Protein AF-A0A6J4T8Q7-F1 (afdb_monomer_lite)

pLDDT: mean 83.33, std 18.65, range [30.06, 98.56]

Secondary structure (DSSP, 8-state):
--PPPP--------------PPP-------SEEEEES-SSPBTT-EEEEEEEESSSS--EEEEEEEETTEEEEEEEEE--TTSEEEEEEE--SSEEEEEEEEE--BTTBPPEEPPPEEEEEBPPP-----PPPPPPPPPPP-PPPPPPPPPPPPPPPPP-S-S-EEEEEEE-TTPPPPTTHHHHHHHHHHHHHHHHHHHSTTSEEE-B-EETTEEPEEEEE-SS-HHHHHHS-HHHHHHHHHHHSPPPPTT-EEEEEE----SSS-S-EEEETTEEEEEEHHHHT----SS--TTSTTHHHHHHHHHHHTTTTSSTTS-TTSSB-S-TTBTTB-SSS---TTS-B--TTTSSSSS--STT-GGG-TTEEETTS---

Sequence (376 aa):
MRFPRPCVVLLSCLLVLGAAAPASAAGAKRACSSSASNRVPVAGSAVAITGTLSSSVRRKVRLERRVGRRWVAVKTVTSSRRGAFRFAAPTAKPGSVVLRVVAPARGRRRKLTCASVNLTIRPAGPETAPGASAPAPAPPGPSAPPAPADPAPPAPPKPGPGDSFRAIYGVAADQAVDPNHVAAIRHEIGQVNGWYAKQTVGSVQPRWMRTNGVVDVEIVRLGKTAAIYGAGDFATARADLIAASPPAAPTQGTVLYMDVMIAQQACGIASADPPFVYIPEARCNNHPTTTSTFPSGGSYLLAHEMTHAFGALNSCSGRGSGHVTNNDDDVIWSGPGFLDFSNITLDPGRDDYYNSGLCGDIINSRYWTKTSDPAS

Structure (mmCIF, N/CA/C/O backbone):
data_AF-A0A6J4T8Q7-F1
#
_entry.id   AF-A0A6J4T8Q7-F1
#
loop_
_atom_site.group_PDB
_atom_site.id
_atom_site.type_symbol
_atom_site.label_atom_id
_atom_site.label_alt_id
_atom_site.label_comp_id
_atom_site.label_asym_id
_atom_site.label_entity_id
_atom_site.label_seq_id
_atom_site.pdbx_PDB_ins_code
_atom_site.Cartn_x
_atom_site.Cartn_y
_atom_site.Cartn_z
_atom_site.occupancy
_atom_site.B_iso_or_equiv
_atom_site.auth_seq_id
_atom_site.auth_comp_id
_atom_site.auth_asym_id
_atom_site.auth_atom_id
_atom_site.pdbx_PDB_model_num
ATOM 1 N N . MET A 1 1 ? 94.330 36.062 24.014 1.00 48.91 1 MET A N 1
ATOM 2 C CA . MET A 1 1 ? 93.689 36.418 22.727 1.00 48.91 1 MET A CA 1
ATOM 3 C C . MET A 1 1 ? 93.286 35.150 21.993 1.00 48.91 1 MET A C 1
ATOM 5 O O . MET A 1 1 ? 94.170 34.418 21.574 1.00 48.91 1 MET A O 1
ATOM 9 N N . ARG A 1 2 ? 91.978 34.888 21.893 1.00 43.75 2 ARG A N 1
ATOM 10 C CA . ARG A 1 2 ? 91.272 34.120 20.846 1.00 43.75 2 ARG A CA 1
ATOM 11 C C . ARG A 1 2 ? 89.820 33.997 21.316 1.00 43.75 2 ARG A C 1
ATOM 13 O O . ARG A 1 2 ? 89.530 33.272 22.258 1.00 43.75 2 ARG A O 1
ATOM 20 N N . PHE A 1 3 ? 88.957 34.810 20.715 1.00 38.28 3 PHE A N 1
ATOM 21 C CA . PHE A 1 3 ? 87.518 34.841 20.970 1.00 38.28 3 PHE A CA 1
ATOM 22 C C . PHE A 1 3 ? 86.847 33.567 20.422 1.00 38.28 3 PHE A C 1
ATOM 24 O O . PHE A 1 3 ? 87.243 33.102 19.348 1.00 38.28 3 PHE A O 1
ATOM 31 N N . PRO A 1 4 ? 85.844 32.999 21.116 1.00 57.34 4 PRO A N 1
ATOM 32 C CA . PRO A 1 4 ? 85.060 31.890 20.591 1.00 57.34 4 PRO A CA 1
ATOM 33 C C . PRO A 1 4 ? 84.108 32.372 19.486 1.00 57.34 4 PRO A C 1
ATOM 35 O O . PRO A 1 4 ? 83.574 33.480 19.522 1.00 57.34 4 PRO A O 1
ATOM 38 N N . ARG A 1 5 ? 83.944 31.520 18.472 1.00 53.91 5 ARG A N 1
ATOM 39 C CA . ARG A 1 5 ? 83.125 31.743 17.274 1.00 53.91 5 ARG A CA 1
ATOM 40 C C . ARG A 1 5 ? 81.621 31.706 17.600 1.00 53.91 5 ARG A C 1
ATOM 42 O O . ARG A 1 5 ? 81.224 30.921 18.459 1.00 53.91 5 ARG A O 1
ATOM 49 N N . PRO A 1 6 ? 80.783 32.485 16.893 1.00 51.56 6 PRO A N 1
ATOM 50 C CA . PRO A 1 6 ? 79.339 32.476 17.084 1.00 51.56 6 PRO A CA 1
ATOM 51 C C . PRO A 1 6 ? 78.714 31.191 16.527 1.00 51.56 6 PRO A C 1
ATOM 53 O O . PRO A 1 6 ? 79.005 30.763 15.409 1.00 51.56 6 PRO A O 1
ATOM 56 N N . CYS A 1 7 ? 77.840 30.591 17.331 1.00 50.72 7 CYS A N 1
ATOM 57 C CA . CYS A 1 7 ? 77.004 29.456 16.967 1.00 50.72 7 CYS A CA 1
ATOM 58 C C . CYS A 1 7 ? 75.828 29.979 16.127 1.00 50.72 7 CYS A C 1
ATOM 60 O O . CYS A 1 7 ? 74.931 30.643 16.645 1.00 50.72 7 CYS A O 1
ATOM 62 N N . VAL A 1 8 ? 75.860 29.734 14.817 1.00 49.06 8 VAL A N 1
ATOM 63 C CA . VAL A 1 8 ? 74.749 30.036 13.907 1.00 49.06 8 VAL A CA 1
ATOM 64 C C . VAL A 1 8 ? 73.673 28.970 14.116 1.00 49.06 8 VAL A C 1
ATOM 66 O O . VAL A 1 8 ? 73.826 27.831 13.682 1.00 49.06 8 VAL A O 1
ATOM 69 N N . VAL A 1 9 ? 72.591 29.331 14.805 1.00 52.03 9 VAL A N 1
ATOM 70 C CA . VAL A 1 9 ? 71.388 28.497 14.919 1.00 52.03 9 VAL A CA 1
ATOM 71 C C . VAL A 1 9 ? 70.587 28.648 13.626 1.00 52.03 9 VAL A C 1
ATOM 73 O O . VAL A 1 9 ? 69.923 29.656 13.395 1.00 52.03 9 VAL A O 1
ATOM 76 N N . LEU A 1 10 ? 70.690 27.643 12.758 1.00 45.25 10 LEU A N 1
ATOM 77 C CA . LEU A 1 10 ? 69.900 27.500 11.536 1.00 45.25 10 LEU A CA 1
ATOM 78 C C . LEU A 1 10 ? 68.474 27.066 11.913 1.00 45.25 10 LEU A C 1
ATOM 80 O O . LEU A 1 10 ? 68.190 25.884 12.109 1.00 45.25 10 LEU A O 1
ATOM 84 N N . LEU A 1 11 ? 67.574 28.041 12.046 1.00 51.75 11 LEU A N 1
ATOM 85 C CA . LEU A 1 11 ? 66.144 27.816 12.240 1.00 51.75 11 LEU A CA 1
ATOM 86 C C . LEU A 1 11 ? 65.538 27.326 10.914 1.00 51.75 11 LEU A C 1
ATOM 88 O O . LEU A 1 11 ? 65.208 28.109 10.025 1.00 51.75 11 LEU A O 1
ATOM 92 N N . SER A 1 12 ? 65.449 26.006 10.759 1.00 48.78 12 SER A N 1
ATOM 93 C CA . SER A 1 12 ? 64.802 25.366 9.612 1.00 48.78 12 SER A CA 1
ATOM 94 C C . SER A 1 12 ? 63.281 25.476 9.752 1.00 48.78 12 SER A C 1
ATOM 96 O O . SER A 1 12 ? 62.666 24.738 10.519 1.00 48.78 12 SER A O 1
ATOM 98 N N . CYS A 1 13 ? 62.670 26.400 9.006 1.00 42.38 13 CYS A N 1
ATOM 99 C CA . CYS A 1 13 ? 61.225 26.433 8.777 1.00 42.38 13 CYS A CA 1
ATOM 100 C C . CYS A 1 13 ? 60.805 25.181 7.993 1.00 42.38 13 CYS A C 1
ATOM 102 O O . CYS A 1 13 ? 60.968 25.110 6.774 1.00 42.38 13 CYS A O 1
ATOM 104 N N . LEU A 1 14 ? 60.267 24.188 8.701 1.00 50.09 14 LEU A N 1
ATOM 105 C CA . LEU A 1 14 ? 59.646 23.005 8.117 1.00 50.09 14 LEU A CA 1
ATOM 106 C C . LEU A 1 14 ? 58.288 23.411 7.514 1.00 50.09 14 LEU A C 1
ATOM 108 O O . LEU A 1 14 ? 57.271 23.473 8.202 1.00 50.09 14 LEU A O 1
ATOM 112 N N . LEU A 1 15 ? 58.282 23.737 6.222 1.00 51.91 15 LEU A N 1
ATOM 113 C CA . LEU A 1 15 ? 57.064 23.979 5.453 1.00 51.91 15 LEU A CA 1
ATOM 114 C C . LEU A 1 15 ? 56.370 22.626 5.212 1.00 51.91 15 LEU A C 1
ATOM 116 O O . LEU A 1 15 ? 56.741 21.872 4.312 1.00 51.91 15 LEU A O 1
ATOM 120 N N . VAL A 1 16 ? 55.384 22.282 6.042 1.00 51.84 16 VAL A N 1
ATOM 121 C CA . VAL A 1 16 ? 54.542 21.097 5.832 1.00 51.84 16 VAL A CA 1
ATOM 122 C C . VAL A 1 16 ? 53.564 21.405 4.697 1.00 51.84 16 VAL A C 1
ATOM 124 O O . VAL A 1 16 ? 52.494 21.973 4.903 1.00 51.84 16 VAL A O 1
ATOM 127 N N . LEU A 1 17 ? 53.948 21.039 3.475 1.00 52.16 17 LEU A N 1
ATOM 128 C CA . LEU A 1 17 ? 53.039 20.920 2.338 1.00 52.16 17 LEU A CA 1
ATOM 129 C C . LEU A 1 17 ? 52.042 19.794 2.645 1.00 52.16 17 LEU A C 1
ATOM 131 O O . LEU A 1 17 ? 52.325 18.615 2.432 1.00 52.16 17 LEU A O 1
ATOM 135 N N . GLY A 1 18 ? 50.880 20.161 3.186 1.00 49.19 18 GLY A N 1
ATOM 136 C CA . GLY A 1 18 ? 49.739 19.265 3.321 1.00 49.19 18 GLY A CA 1
ATOM 137 C C . GLY A 1 18 ? 49.279 18.820 1.936 1.00 49.19 18 GLY A C 1
ATOM 138 O O . GLY A 1 18 ? 48.574 19.550 1.244 1.00 49.19 18 GLY A O 1
ATOM 139 N N . ALA A 1 19 ? 49.702 17.629 1.518 1.00 55.41 19 ALA A N 1
ATOM 140 C CA . ALA A 1 19 ? 49.182 16.978 0.329 1.00 55.41 19 ALA A CA 1
ATOM 141 C C . ALA A 1 19 ? 47.675 16.757 0.518 1.00 55.41 19 ALA A C 1
ATOM 143 O O . ALA A 1 19 ? 47.253 15.944 1.342 1.00 55.41 19 ALA A O 1
ATOM 144 N N . ALA A 1 20 ? 46.861 17.501 -0.231 1.00 54.44 20 ALA A N 1
ATOM 145 C CA . ALA A 1 20 ? 45.435 17.244 -0.330 1.00 54.44 20 ALA A CA 1
ATOM 146 C C . ALA A 1 20 ? 45.240 15.807 -0.836 1.00 54.44 20 ALA A C 1
ATOM 148 O O . ALA A 1 20 ? 45.630 15.471 -1.956 1.00 54.44 20 ALA A O 1
ATOM 149 N N . ALA A 1 21 ? 44.675 14.946 0.012 1.00 53.91 21 ALA A N 1
ATOM 150 C CA . ALA A 1 21 ? 44.298 13.600 -0.382 1.00 53.91 21 ALA A CA 1
ATOM 151 C C . ALA A 1 21 ? 43.317 13.691 -1.568 1.00 53.91 21 ALA A C 1
ATOM 153 O O . ALA A 1 21 ? 42.361 14.471 -1.499 1.00 53.91 21 ALA A O 1
ATOM 154 N N . PRO A 1 22 ? 43.531 12.939 -2.663 1.00 56.19 22 PRO A N 1
ATOM 155 C CA . PRO A 1 22 ? 42.630 12.973 -3.803 1.00 56.19 22 PRO A CA 1
ATOM 156 C C . PRO A 1 22 ? 41.224 12.570 -3.355 1.00 56.19 22 PRO A C 1
ATOM 158 O O . PRO A 1 22 ? 41.026 11.535 -2.715 1.00 56.19 22 PRO A O 1
ATOM 161 N N . ALA A 1 23 ? 40.260 13.426 -3.691 1.00 55.31 23 ALA A N 1
ATOM 162 C CA . ALA A 1 23 ? 38.853 13.237 -3.405 1.00 55.31 23 ALA A CA 1
ATOM 163 C C . ALA A 1 23 ? 38.375 11.854 -3.875 1.00 55.31 23 ALA A C 1
ATOM 165 O O . ALA A 1 23 ? 38.595 11.446 -5.015 1.00 55.31 23 ALA A O 1
ATOM 166 N N . SER A 1 24 ? 37.733 11.160 -2.939 1.00 50.28 24 SER A N 1
ATOM 167 C CA . SER A 1 24 ? 36.886 9.978 -3.060 1.00 50.28 24 SER A CA 1
ATOM 168 C C . SER A 1 24 ? 36.675 9.423 -4.469 1.00 50.28 24 SER A C 1
ATOM 170 O O . SER A 1 24 ? 35.957 9.975 -5.301 1.00 50.28 24 SER A O 1
ATOM 172 N N . ALA A 1 25 ? 37.260 8.241 -4.652 1.00 48.06 25 ALA A N 1
ATOM 173 C CA . ALA A 1 25 ? 37.014 7.261 -5.693 1.00 48.06 25 ALA A CA 1
ATOM 174 C C . ALA A 1 25 ? 35.613 7.347 -6.326 1.00 48.06 25 ALA A C 1
ATOM 176 O O . ALA A 1 25 ? 34.597 7.076 -5.681 1.00 48.06 25 ALA A O 1
ATOM 177 N N . ALA A 1 26 ? 35.579 7.612 -7.633 1.00 52.56 26 ALA A N 1
ATOM 178 C CA . ALA A 1 26 ? 34.432 7.318 -8.475 1.00 52.56 26 ALA A CA 1
ATOM 179 C C . ALA A 1 26 ? 34.042 5.845 -8.270 1.00 52.56 26 ALA A C 1
ATOM 181 O O . ALA A 1 26 ? 34.757 4.936 -8.698 1.00 52.56 26 ALA A O 1
ATOM 182 N N . GLY A 1 27 ? 32.932 5.607 -7.565 1.00 49.75 27 GLY A N 1
ATOM 183 C CA . GLY A 1 27 ? 32.451 4.267 -7.257 1.00 49.75 27 GLY A CA 1
ATOM 184 C C . GLY A 1 27 ? 32.329 3.461 -8.543 1.00 49.75 27 GLY A C 1
ATOM 185 O O . GLY A 1 27 ? 31.509 3.779 -9.406 1.00 49.75 27 GLY A O 1
ATOM 186 N N . ALA A 1 28 ? 33.172 2.437 -8.693 1.00 57.62 28 ALA A N 1
ATOM 187 C CA . ALA A 1 28 ? 33.161 1.577 -9.864 1.00 57.62 28 ALA A CA 1
ATOM 188 C C . ALA A 1 28 ? 31.728 1.076 -10.091 1.00 57.62 28 ALA A C 1
ATOM 190 O O . ALA A 1 28 ? 31.179 0.351 -9.254 1.00 57.62 28 ALA A O 1
ATOM 191 N N . LYS A 1 29 ? 31.100 1.492 -11.204 1.00 61.91 29 LYS A N 1
ATOM 192 C CA . LYS A 1 29 ? 29.744 1.059 -11.566 1.00 61.91 29 LYS A CA 1
ATOM 193 C C . LYS A 1 29 ? 29.714 -0.466 -11.510 1.00 61.91 29 LYS A C 1
ATOM 195 O O . LYS A 1 29 ? 30.407 -1.133 -12.280 1.00 61.91 29 LYS A O 1
ATOM 200 N N . ARG A 1 30 ? 28.942 -1.021 -10.568 1.00 70.56 30 ARG A N 1
ATOM 201 C CA . ARG A 1 30 ? 28.858 -2.473 -10.372 1.00 70.56 30 ARG A CA 1
ATOM 202 C C . ARG A 1 30 ? 28.438 -3.114 -11.692 1.00 70.56 30 ARG A C 1
ATOM 204 O O . ARG A 1 30 ? 27.411 -2.762 -12.263 1.00 70.56 30 ARG A O 1
ATOM 211 N N . ALA A 1 31 ? 29.226 -4.076 -12.170 1.00 86.62 31 ALA A N 1
ATOM 212 C CA . ALA A 1 31 ? 28.986 -4.728 -13.457 1.00 86.62 31 ALA A CA 1
ATOM 213 C C . ALA A 1 31 ? 27.682 -5.558 -13.493 1.00 86.62 31 ALA A C 1
ATOM 215 O O . ALA A 1 31 ? 27.224 -5.965 -14.561 1.00 86.62 31 ALA A O 1
ATOM 216 N N . CYS A 1 32 ? 27.080 -5.817 -12.331 1.00 93.81 32 CYS A N 1
ATOM 217 C CA . CYS A 1 32 ? 25.737 -6.358 -12.210 1.00 93.81 32 CYS A CA 1
ATOM 218 C C . CYS A 1 32 ? 25.052 -5.871 -10.923 1.00 93.81 32 CYS A C 1
ATOM 220 O O . CYS A 1 32 ? 25.700 -5.772 -9.877 1.00 93.81 32 CYS A O 1
ATOM 222 N N . SER A 1 33 ? 23.739 -5.650 -10.990 1.00 94.12 33 SER A N 1
ATOM 223 C CA . SER A 1 33 ? 22.848 -5.432 -9.848 1.00 94.12 33 SER A CA 1
ATOM 224 C C . SER A 1 33 ? 21.781 -6.532 -9.767 1.00 94.12 33 SER A C 1
ATOM 226 O O . SER A 1 33 ? 21.390 -7.103 -10.786 1.00 94.12 33 SER A O 1
ATOM 228 N N . SER A 1 34 ? 21.308 -6.834 -8.558 1.00 95.38 34 SER A N 1
ATOM 229 C CA . SER A 1 34 ? 20.125 -7.673 -8.342 1.00 95.38 34 SER A CA 1
ATOM 230 C C . SER A 1 34 ? 19.416 -7.311 -7.039 1.00 95.38 34 SER A C 1
ATOM 232 O O . SER A 1 34 ? 20.082 -7.019 -6.045 1.00 95.38 34 SER A O 1
ATOM 234 N N . SER A 1 35 ? 18.087 -7.380 -7.035 1.00 91.69 35 SER A N 1
ATOM 235 C CA . SER A 1 35 ? 17.212 -7.176 -5.876 1.00 91.69 35 SER A CA 1
ATOM 236 C C . SER A 1 35 ? 16.109 -8.242 -5.832 1.00 91.69 35 SER A C 1
ATOM 238 O O . SER A 1 35 ? 15.823 -8.896 -6.836 1.00 91.69 35 SER A O 1
ATOM 240 N N . ALA A 1 36 ? 15.523 -8.447 -4.651 1.00 93.62 36 ALA A N 1
ATOM 241 C CA . ALA A 1 36 ? 14.331 -9.272 -4.458 1.00 93.62 36 ALA A CA 1
ATOM 242 C C . ALA A 1 36 ? 13.131 -8.380 -4.140 1.00 93.62 36 ALA A C 1
ATOM 244 O O . ALA A 1 36 ? 13.301 -7.398 -3.422 1.00 93.62 36 ALA A O 1
ATOM 245 N N . SER A 1 37 ? 11.945 -8.748 -4.632 1.00 75.75 37 SER A N 1
ATOM 246 C CA . SER A 1 37 ? 10.687 -8.056 -4.317 1.00 75.75 37 SER A CA 1
ATOM 247 C C . SER A 1 37 ? 10.281 -8.208 -2.852 1.00 75.75 37 SER A C 1
ATOM 249 O O . SER A 1 37 ? 9.750 -7.279 -2.268 1.00 75.75 37 SER A O 1
ATOM 251 N N . ASN A 1 38 ? 10.556 -9.369 -2.254 1.00 79.56 38 ASN A N 1
ATOM 252 C CA . ASN A 1 38 ? 10.336 -9.645 -0.839 1.00 79.56 38 ASN A CA 1
ATOM 253 C C . ASN A 1 38 ? 11.501 -10.503 -0.319 1.00 79.56 38 ASN A C 1
ATOM 255 O O . ASN A 1 38 ? 11.876 -11.495 -0.950 1.00 79.56 38 ASN A O 1
ATOM 259 N N . ARG A 1 39 ? 12.099 -10.110 0.812 1.00 93.00 39 ARG A N 1
ATOM 260 C CA . ARG A 1 39 ? 13.188 -10.853 1.470 1.00 93.00 39 ARG A CA 1
ATOM 261 C C . ARG A 1 39 ? 12.694 -11.865 2.498 1.00 93.00 39 ARG A C 1
ATOM 263 O O . ARG A 1 39 ? 13.470 -12.734 2.882 1.00 93.00 39 ARG A O 1
ATOM 270 N N . VAL A 1 40 ? 11.430 -11.786 2.898 1.00 90.62 40 VAL A N 1
ATOM 271 C CA . VAL A 1 40 ? 10.799 -12.671 3.877 1.00 90.62 40 VAL A CA 1
ATOM 272 C C . VAL A 1 40 ? 9.508 -13.276 3.300 1.00 90.62 40 VAL A C 1
ATOM 274 O O . VAL A 1 40 ? 8.407 -12.965 3.743 1.00 90.62 40 VAL A O 1
ATOM 277 N N . PRO A 1 41 ? 9.600 -14.086 2.233 1.00 91.19 41 PRO A N 1
ATOM 278 C CA . PRO A 1 41 ? 8.428 -14.710 1.625 1.00 91.19 41 PRO A CA 1
ATOM 279 C C . PRO A 1 41 ? 7.879 -15.862 2.475 1.00 91.19 41 PRO A C 1
ATOM 281 O O . PRO A 1 41 ? 8.621 -16.529 3.194 1.00 91.19 41 PRO A O 1
ATOM 284 N N . VAL A 1 42 ? 6.595 -16.170 2.309 1.00 87.56 42 VAL A N 1
ATOM 285 C CA . VAL A 1 42 ? 5.964 -17.368 2.882 1.00 87.56 42 VAL A CA 1
ATOM 286 C C . VAL A 1 42 ? 6.293 -18.595 2.025 1.00 87.56 42 VAL A C 1
ATOM 288 O O . VAL A 1 42 ? 6.470 -18.491 0.801 1.00 87.56 42 VAL A O 1
ATOM 291 N N . ALA A 1 43 ? 6.418 -19.766 2.646 1.00 91.38 43 ALA A N 1
ATOM 292 C CA . ALA A 1 43 ? 6.661 -21.003 1.926 1.00 91.38 43 ALA A CA 1
ATOM 293 C C . ALA A 1 43 ? 5.519 -21.298 0.938 1.00 91.38 43 ALA A C 1
ATOM 295 O O . ALA A 1 43 ? 4.354 -21.087 1.246 1.00 91.38 43 ALA A O 1
ATOM 296 N N . GLY A 1 44 ? 5.855 -21.743 -0.273 1.00 86.06 44 GLY A N 1
ATOM 297 C CA . GLY A 1 44 ? 4.890 -21.962 -1.359 1.00 86.06 44 GLY A CA 1
ATOM 298 C C . GLY A 1 44 ? 4.636 -20.743 -2.257 1.00 86.06 44 GLY A C 1
ATOM 299 O O . GLY A 1 44 ? 4.128 -20.911 -3.362 1.00 86.06 44 GLY A O 1
ATOM 300 N N . SER A 1 45 ? 5.061 -19.539 -1.857 1.00 85.19 45 SER A N 1
ATOM 301 C CA . SER A 1 45 ? 4.974 -18.341 -2.706 1.00 85.19 45 SER A CA 1
ATOM 302 C C . SER A 1 45 ? 6.105 -18.253 -3.755 1.00 85.19 45 SER A C 1
ATOM 304 O O . SER A 1 45 ? 6.968 -19.132 -3.884 1.00 85.19 45 SER A O 1
ATOM 306 N N . ALA A 1 46 ? 6.095 -17.187 -4.562 1.00 87.94 46 ALA A N 1
ATOM 307 C CA . ALA A 1 46 ? 7.161 -16.874 -5.508 1.00 87.94 46 ALA A CA 1
ATOM 308 C C . ALA A 1 46 ? 7.754 -15.491 -5.217 1.00 87.94 46 ALA A C 1
ATOM 310 O O . ALA A 1 46 ? 7.034 -14.504 -5.107 1.00 87.94 46 ALA A O 1
ATOM 311 N N . VAL A 1 47 ? 9.085 -15.400 -5.169 1.00 93.12 47 VAL A N 1
ATOM 312 C CA . VAL A 1 47 ? 9.806 -14.123 -5.053 1.00 93.12 47 VAL A CA 1
ATOM 313 C C . VAL A 1 47 ? 10.318 -13.690 -6.414 1.00 93.12 47 VAL A C 1
ATOM 315 O O . VAL A 1 47 ? 10.979 -14.462 -7.117 1.00 93.12 47 VAL A O 1
ATOM 318 N N . ALA A 1 48 ? 10.069 -12.435 -6.785 1.00 92.56 48 ALA A N 1
ATOM 319 C CA . ALA A 1 48 ? 10.666 -11.867 -7.981 1.00 92.56 48 ALA A CA 1
ATOM 320 C C . ALA A 1 48 ? 12.109 -11.434 -7.691 1.00 92.56 48 ALA A C 1
ATOM 322 O O . ALA A 1 48 ? 12.353 -10.638 -6.788 1.00 92.56 48 ALA A O 1
ATOM 323 N N . ILE A 1 49 ? 13.064 -11.935 -8.477 1.00 96.69 49 ILE A N 1
ATOM 324 C CA . ILE A 1 49 ? 14.457 -11.465 -8.471 1.00 96.69 49 ILE A CA 1
ATOM 325 C C . ILE A 1 49 ? 14.697 -10.679 -9.756 1.00 96.69 49 ILE A C 1
ATOM 327 O O . ILE A 1 49 ? 14.682 -11.259 -10.846 1.00 96.69 49 ILE A O 1
ATOM 331 N N . THR A 1 50 ? 14.917 -9.374 -9.646 1.00 94.56 50 THR A N 1
ATOM 332 C CA . THR A 1 50 ? 15.140 -8.468 -10.782 1.00 94.56 50 THR A CA 1
ATOM 333 C C . THR A 1 50 ? 16.539 -7.872 -10.731 1.00 94.56 50 THR A C 1
ATOM 335 O O . THR A 1 50 ? 17.229 -7.947 -9.715 1.00 94.56 50 THR A O 1
ATOM 338 N N . GLY A 1 51 ? 17.008 -7.328 -11.851 1.00 95.50 51 GLY A N 1
ATOM 339 C CA . GLY A 1 51 ? 18.296 -6.648 -11.900 1.00 95.50 51 GLY A CA 1
ATOM 340 C C . GLY A 1 51 ? 18.760 -6.325 -13.312 1.00 95.50 51 GLY A C 1
ATOM 341 O O . GLY A 1 51 ? 18.058 -6.582 -14.296 1.00 95.50 51 GLY A O 1
ATOM 342 N N . THR A 1 52 ? 19.959 -5.751 -13.408 1.00 96.25 52 THR A N 1
ATOM 343 C CA . THR A 1 52 ? 20.576 -5.353 -14.676 1.00 96.25 52 THR A CA 1
ATOM 344 C C . THR A 1 52 ? 22.042 -5.776 -14.750 1.00 96.25 52 THR A C 1
ATOM 346 O O . THR A 1 52 ? 22.800 -5.696 -13.785 1.00 96.25 52 THR A O 1
ATOM 349 N N . LEU A 1 53 ? 22.455 -6.241 -15.929 1.00 96.00 53 LEU A N 1
ATOM 350 C CA . LEU A 1 53 ? 23.859 -6.412 -16.300 1.00 96.00 53 LEU A CA 1
ATOM 351 C C . LEU A 1 53 ? 24.380 -5.108 -16.909 1.00 96.00 53 LEU A C 1
ATOM 353 O O . LEU A 1 53 ? 23.669 -4.477 -17.686 1.00 96.00 53 LEU A O 1
ATOM 357 N N . SER A 1 54 ? 25.645 -4.758 -16.672 1.00 92.50 54 SER A N 1
ATOM 358 C CA . SER A 1 54 ? 26.270 -3.598 -17.328 1.00 92.50 54 SER A CA 1
ATOM 359 C C . SER A 1 54 ? 26.432 -3.760 -18.846 1.00 92.50 54 SER A C 1
ATOM 361 O O . SER A 1 54 ? 26.679 -2.787 -19.551 1.00 92.50 54 SER A O 1
ATOM 363 N N . SER A 1 55 ? 26.299 -4.982 -19.375 1.00 86.81 55 SER A N 1
ATOM 364 C CA . SER A 1 55 ? 26.402 -5.250 -20.811 1.00 86.81 55 SER A CA 1
ATOM 365 C C . SER A 1 55 ? 25.076 -5.034 -21.545 1.00 86.81 55 SER A C 1
ATOM 367 O O . SER A 1 55 ? 24.076 -5.667 -21.206 1.00 86.81 55 SER A O 1
ATOM 369 N N . SER A 1 56 ? 25.109 -4.293 -22.652 1.00 85.88 56 SER A N 1
ATOM 370 C CA . SER A 1 56 ? 23.990 -4.053 -23.579 1.00 85.88 56 SER A CA 1
ATOM 371 C C . SER A 1 56 ? 23.714 -5.209 -24.560 1.00 85.88 56 SER A C 1
ATOM 373 O O . SER A 1 56 ? 23.269 -5.008 -25.690 1.00 85.88 56 SER A O 1
ATOM 375 N N . VAL A 1 57 ? 23.989 -6.457 -24.166 1.00 91.69 57 VAL A N 1
ATOM 376 C CA . VAL A 1 57 ? 23.781 -7.622 -25.038 1.00 91.69 57 VAL A CA 1
ATOM 377 C C . VAL A 1 57 ? 22.963 -8.695 -24.342 1.00 91.69 57 VAL A C 1
ATOM 379 O O . VAL A 1 57 ? 23.247 -9.076 -23.207 1.00 91.69 57 VAL A O 1
ATOM 382 N N . ARG A 1 58 ? 21.987 -9.245 -25.075 1.00 96.75 58 ARG A N 1
ATOM 383 C CA . ARG A 1 58 ? 21.206 -10.408 -24.646 1.00 96.75 58 ARG A CA 1
ATOM 384 C C . ARG A 1 58 ? 22.133 -11.594 -24.389 1.00 96.75 58 ARG A C 1
ATOM 386 O O . ARG A 1 58 ? 22.863 -12.038 -25.280 1.00 96.75 58 ARG A O 1
ATOM 393 N N . ARG A 1 59 ? 22.096 -12.145 -23.181 1.00 97.19 59 ARG A N 1
ATOM 394 C CA . ARG A 1 59 ? 22.809 -13.382 -22.840 1.00 97.19 59 ARG A CA 1
ATOM 395 C C . ARG A 1 59 ? 22.031 -14.175 -21.803 1.00 97.19 59 ARG A C 1
ATOM 397 O O . ARG A 1 59 ? 21.183 -13.629 -21.106 1.00 97.19 59 ARG A O 1
ATOM 404 N N . LYS A 1 60 ? 22.332 -15.471 -21.707 1.00 98.31 60 LYS A N 1
ATOM 405 C CA . LYS A 1 60 ? 21.782 -16.315 -20.645 1.00 98.31 60 LYS A CA 1
ATOM 406 C C . LYS A 1 60 ? 22.250 -15.788 -19.288 1.00 98.31 60 LYS A C 1
ATOM 408 O O . LYS A 1 60 ? 23.415 -15.415 -19.140 1.00 98.31 60 LYS A O 1
ATOM 413 N N . VAL A 1 61 ? 21.348 -15.795 -18.321 1.00 98.19 61 VAL A N 1
ATOM 414 C CA . VAL A 1 61 ? 21.563 -15.415 -16.928 1.00 98.19 61 VAL A CA 1
ATOM 415 C C . VAL A 1 61 ? 20.957 -16.508 -16.060 1.00 98.19 61 VAL A C 1
ATOM 417 O O . VAL A 1 61 ? 19.858 -16.986 -16.339 1.00 98.19 61 VAL A O 1
ATOM 420 N N . ARG A 1 62 ? 21.681 -16.932 -15.028 1.00 98.56 62 ARG A N 1
ATOM 421 C CA . ARG A 1 62 ? 21.286 -18.008 -14.121 1.00 98.56 62 ARG A CA 1
ATOM 422 C C . ARG A 1 62 ? 21.006 -17.432 -12.745 1.00 98.56 62 ARG A C 1
ATOM 424 O O . ARG A 1 62 ? 21.830 -16.688 -12.220 1.00 98.56 62 ARG A O 1
ATOM 431 N N . LEU A 1 63 ? 19.877 -17.809 -12.169 1.00 98.19 63 LEU A N 1
ATOM 432 C CA . LEU A 1 63 ? 19.640 -17.696 -10.741 1.00 98.19 63 LEU A CA 1
ATOM 433 C C . LEU A 1 63 ? 20.237 -18.937 -10.081 1.00 98.19 63 LEU A C 1
ATOM 435 O O . LEU A 1 63 ? 19.886 -20.060 -10.445 1.00 98.19 63 LEU A O 1
ATOM 439 N N . GLU A 1 64 ? 21.145 -18.740 -9.136 1.00 98.31 64 GLU A N 1
ATOM 440 C CA . GLU A 1 64 ? 21.797 -19.805 -8.382 1.00 98.31 64 GLU A CA 1
ATOM 441 C C . GLU A 1 64 ? 21.433 -19.695 -6.899 1.00 98.31 64 GLU A C 1
ATOM 443 O O . GLU A 1 64 ? 21.383 -18.597 -6.346 1.00 98.31 64 GLU A O 1
ATOM 448 N N . ARG A 1 65 ? 21.219 -20.840 -6.248 1.00 97.69 65 ARG A N 1
ATOM 449 C CA . ARG A 1 65 ? 21.000 -20.972 -4.804 1.00 97.69 65 ARG A CA 1
ATOM 450 C C . ARG A 1 65 ? 22.229 -21.583 -4.149 1.00 97.69 65 ARG A C 1
ATOM 452 O O . ARG A 1 65 ? 22.803 -22.537 -4.677 1.00 97.69 65 ARG A O 1
ATOM 459 N N . ARG A 1 66 ? 22.617 -21.072 -2.984 1.00 97.94 66 ARG A N 1
ATOM 460 C CA . ARG A 1 66 ? 23.678 -21.666 -2.167 1.00 97.94 66 ARG A CA 1
ATOM 461 C C . ARG A 1 66 ? 23.160 -22.926 -1.464 1.00 97.94 66 ARG A C 1
ATOM 463 O O . ARG A 1 66 ? 22.169 -22.862 -0.747 1.00 97.94 66 ARG A O 1
ATOM 470 N N . VAL A 1 67 ? 23.828 -24.059 -1.674 1.00 94.88 67 VAL A N 1
ATOM 471 C CA . VAL A 1 67 ? 23.569 -25.347 -1.008 1.00 94.88 67 VAL A CA 1
ATOM 472 C C . VAL A 1 67 ? 24.891 -25.822 -0.404 1.00 94.88 67 VAL A C 1
ATOM 474 O O . VAL A 1 67 ? 25.816 -26.222 -1.120 1.00 94.88 67 VAL A O 1
ATOM 477 N N . GLY A 1 68 ? 25.024 -25.683 0.917 1.00 94.75 68 GLY A N 1
ATOM 478 C CA . GLY A 1 68 ? 26.303 -25.836 1.612 1.00 94.75 68 GLY A CA 1
ATOM 479 C C . GLY A 1 68 ? 27.366 -24.876 1.060 1.00 94.75 68 GLY A C 1
ATOM 480 O O . GLY A 1 68 ? 27.199 -23.652 1.061 1.00 94.75 68 GLY A O 1
ATOM 481 N N . ARG A 1 69 ? 28.471 -25.431 0.549 1.00 95.75 69 ARG A N 1
ATOM 482 C CA . ARG A 1 69 ? 29.567 -24.661 -0.076 1.00 95.75 69 ARG A CA 1
ATOM 483 C C . ARG A 1 69 ? 29.408 -24.470 -1.588 1.00 95.75 69 ARG A C 1
ATOM 485 O O . ARG A 1 69 ? 30.203 -23.757 -2.195 1.00 95.75 69 ARG A O 1
ATOM 492 N N . ARG A 1 70 ? 28.407 -25.098 -2.211 1.00 97.50 70 ARG A N 1
ATOM 493 C CA . ARG A 1 70 ? 28.213 -25.089 -3.666 1.00 97.50 70 ARG A CA 1
ATOM 494 C C . ARG A 1 70 ? 27.076 -24.151 -4.060 1.00 97.50 70 ARG A C 1
ATOM 496 O O . ARG A 1 70 ? 26.150 -23.905 -3.293 1.00 97.50 70 ARG A O 1
ATOM 503 N N . TRP A 1 71 ? 27.153 -23.634 -5.279 1.00 97.94 71 TRP A N 1
ATOM 504 C CA . TRP A 1 71 ? 26.072 -22.878 -5.903 1.00 97.94 71 TRP A CA 1
ATOM 505 C C . TRP A 1 71 ? 25.395 -23.763 -6.940 1.00 97.94 71 TRP A C 1
ATOM 507 O O . TRP A 1 71 ? 26.063 -24.290 -7.827 1.00 97.94 71 TRP A O 1
ATOM 517 N N . VAL A 1 72 ? 24.084 -23.936 -6.810 1.00 97.31 72 VAL A N 1
ATOM 518 C CA . VAL A 1 72 ? 23.270 -24.797 -7.672 1.00 97.31 72 VAL A CA 1
ATOM 519 C C . VAL A 1 72 ? 22.346 -23.919 -8.502 1.00 97.31 72 VAL A C 1
ATOM 521 O O . VAL A 1 72 ? 21.683 -23.034 -7.962 1.00 97.31 72 VAL A O 1
ATOM 524 N N . ALA A 1 73 ? 22.302 -24.140 -9.816 1.00 97.50 73 ALA A N 1
ATOM 525 C CA . ALA A 1 73 ? 21.399 -23.407 -10.694 1.00 97.50 73 ALA A CA 1
ATOM 526 C C . ALA A 1 73 ? 19.938 -23.759 -10.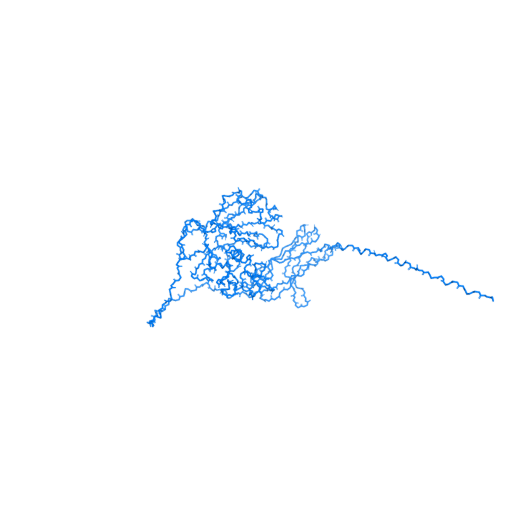373 1.00 97.50 73 ALA A C 1
ATOM 528 O O . ALA A 1 73 ? 19.574 -24.929 -10.329 1.00 97.50 73 ALA A O 1
ATOM 529 N N . VAL A 1 74 ? 19.113 -22.735 -10.158 1.00 95.38 74 VAL A N 1
ATOM 530 C CA . VAL A 1 74 ? 17.670 -22.860 -9.907 1.00 95.38 74 VAL A CA 1
ATOM 531 C C . VAL A 1 74 ? 16.891 -22.628 -11.194 1.00 95.38 74 VAL A C 1
ATOM 533 O O . VAL A 1 74 ? 16.001 -23.395 -11.539 1.00 95.38 74 VAL A O 1
ATOM 536 N N . LYS A 1 75 ? 17.218 -21.550 -11.915 1.00 95.62 75 LYS A N 1
ATOM 537 C CA . LYS A 1 75 ? 16.504 -21.139 -13.128 1.00 95.62 75 LYS A CA 1
ATOM 538 C C . LYS A 1 75 ? 17.438 -20.386 -14.064 1.00 95.62 75 LYS A C 1
ATOM 540 O O . LYS A 1 75 ? 18.362 -19.711 -13.616 1.00 95.62 75 LYS A O 1
ATOM 545 N N . THR A 1 76 ? 17.191 -20.474 -15.368 1.00 98.06 76 THR A N 1
ATOM 546 C CA . THR A 1 76 ? 17.927 -19.716 -16.389 1.00 98.06 76 THR A CA 1
ATOM 547 C C . THR A 1 76 ? 16.949 -18.902 -17.223 1.00 98.06 76 THR A C 1
ATOM 549 O O . THR A 1 76 ? 15.929 -19.425 -17.657 1.00 98.06 76 THR A O 1
ATOM 552 N N . VAL A 1 77 ? 17.275 -17.635 -17.467 1.00 97.69 77 VAL A N 1
ATOM 553 C CA . VAL A 1 77 ? 16.543 -16.739 -18.376 1.00 97.69 77 VAL A CA 1
ATOM 554 C C . VAL A 1 77 ? 17.523 -16.081 -19.344 1.00 97.69 77 VAL A C 1
ATOM 556 O O . VAL A 1 77 ? 18.739 -16.214 -19.199 1.00 97.69 77 VAL A O 1
ATOM 559 N N . THR A 1 78 ? 17.015 -15.366 -20.342 1.00 98.00 78 THR A N 1
ATOM 560 C CA . THR A 1 78 ? 17.839 -14.528 -21.224 1.00 98.00 78 THR A CA 1
ATOM 561 C C . THR A 1 78 ? 17.608 -13.064 -20.873 1.00 98.00 78 THR A C 1
ATOM 563 O O . THR A 1 78 ? 16.462 -12.631 -20.793 1.00 98.00 78 THR A O 1
ATOM 566 N N . SER A 1 79 ? 18.681 -12.300 -20.657 1.00 97.38 79 SER A N 1
ATOM 567 C CA . SER A 1 79 ? 18.577 -10.863 -20.397 1.00 97.38 79 SER A CA 1
ATOM 568 C C . SER A 1 79 ? 18.060 -10.106 -21.622 1.00 97.38 79 SER A C 1
ATOM 570 O O . SER A 1 79 ? 18.233 -10.537 -22.765 1.00 97.38 79 SER A O 1
ATOM 572 N N . SER A 1 80 ? 17.485 -8.927 -21.397 1.00 95.75 80 SER A N 1
ATOM 573 C CA . SER A 1 80 ? 17.100 -8.002 -22.461 1.00 95.75 80 SER A CA 1
ATOM 574 C C . SER A 1 80 ? 18.328 -7.419 -23.181 1.00 95.75 80 SER A C 1
ATOM 576 O O . SER A 1 80 ? 19.477 -7.618 -22.771 1.00 95.75 80 SER A O 1
ATOM 578 N N . ARG A 1 81 ? 18.101 -6.662 -24.268 1.00 94.62 81 ARG A N 1
ATOM 579 C CA . ARG A 1 81 ? 19.181 -5.909 -24.945 1.00 94.62 81 ARG A CA 1
ATOM 580 C C . ARG A 1 81 ? 19.790 -4.838 -24.034 1.00 94.62 81 ARG A C 1
ATOM 582 O O . ARG A 1 81 ? 20.926 -4.457 -24.238 1.00 94.62 81 ARG A O 1
ATOM 589 N N . ARG A 1 82 ? 19.072 -4.386 -23.005 1.00 92.75 82 ARG A N 1
ATOM 590 C CA . ARG A 1 82 ? 19.579 -3.437 -22.001 1.00 92.75 82 ARG A CA 1
ATOM 591 C C . ARG A 1 82 ? 20.169 -4.140 -20.769 1.00 92.75 82 ARG A C 1
ATOM 593 O O . ARG A 1 82 ? 20.371 -3.507 -19.745 1.00 92.75 82 ARG A O 1
ATOM 600 N N . GLY A 1 83 ? 20.378 -5.458 -20.830 1.00 95.75 83 GLY A N 1
ATOM 601 C CA . GLY A 1 83 ? 20.929 -6.237 -19.719 1.00 95.75 83 GLY A CA 1
ATOM 602 C C . GLY A 1 83 ? 19.941 -6.537 -18.586 1.00 95.75 83 GLY A C 1
ATOM 603 O O . GLY A 1 83 ? 20.334 -7.194 -17.626 1.00 95.75 83 GLY A O 1
ATOM 604 N N . ALA A 1 84 ? 18.677 -6.113 -18.684 1.00 95.25 84 ALA A N 1
ATOM 605 C CA . ALA A 1 84 ? 17.666 -6.365 -17.657 1.00 95.25 84 ALA A CA 1
ATOM 606 C C . ALA A 1 84 ? 17.259 -7.844 -17.603 1.00 95.25 84 ALA A C 1
ATOM 608 O O . ALA A 1 84 ? 17.170 -8.504 -18.643 1.00 95.25 84 ALA A O 1
ATOM 609 N N . PHE A 1 85 ? 16.986 -8.359 -16.409 1.00 97.00 85 PHE A N 1
ATOM 610 C CA . PHE A 1 85 ? 16.480 -9.714 -16.196 1.00 97.00 85 PHE A CA 1
ATOM 611 C C . PHE A 1 85 ? 15.443 -9.750 -15.066 1.00 97.00 85 PHE A C 1
ATOM 613 O O . PHE A 1 85 ? 15.445 -8.902 -14.174 1.00 97.00 85 PHE A O 1
ATOM 620 N N . ARG A 1 86 ? 14.577 -10.769 -15.100 1.00 96.44 86 ARG A N 1
ATOM 621 C CA . ARG A 1 86 ? 13.604 -11.084 -14.048 1.00 96.44 86 ARG A CA 1
ATOM 622 C C . ARG A 1 86 ? 13.502 -12.598 -13.889 1.00 96.44 86 ARG A C 1
ATOM 624 O O . ARG A 1 86 ? 13.367 -13.318 -14.876 1.00 96.44 86 ARG A O 1
ATOM 631 N N . PHE A 1 87 ? 13.551 -13.069 -12.652 1.00 96.62 87 PHE A N 1
ATOM 632 C CA . PHE A 1 87 ? 13.223 -14.436 -12.265 1.00 96.62 87 PHE A CA 1
ATOM 633 C C . PHE A 1 87 ? 12.001 -14.418 -11.351 1.00 96.62 87 PHE A C 1
ATOM 635 O O . PHE A 1 87 ? 11.843 -13.492 -10.565 1.00 96.62 87 PHE A O 1
ATOM 642 N N . ALA A 1 88 ? 11.192 -15.471 -11.419 1.00 92.25 88 ALA A N 1
ATOM 643 C CA . ALA A 1 88 ? 10.282 -15.863 -10.348 1.00 92.25 88 ALA A CA 1
ATOM 644 C C . ALA A 1 88 ? 10.899 -17.093 -9.671 1.00 92.25 88 ALA A C 1
ATOM 646 O O . ALA A 1 88 ? 11.070 -18.127 -10.330 1.00 92.25 88 ALA A O 1
ATOM 647 N N . ALA A 1 89 ? 11.328 -16.935 -8.419 1.00 92.19 89 ALA A N 1
ATOM 648 C CA . ALA A 1 89 ? 12.003 -17.949 -7.622 1.00 92.19 89 ALA A CA 1
ATOM 649 C C . ALA A 1 89 ? 10.999 -18.583 -6.643 1.00 92.19 89 ALA A C 1
ATOM 651 O O . ALA A 1 89 ? 10.479 -17.862 -5.791 1.00 92.19 89 ALA A O 1
ATOM 652 N N . PRO A 1 90 ? 10.711 -19.893 -6.748 1.00 88.19 90 PRO A N 1
ATOM 653 C CA . PRO A 1 90 ? 9.783 -20.553 -5.835 1.00 88.19 90 PRO A CA 1
ATOM 654 C C . PRO A 1 90 ? 10.393 -20.680 -4.434 1.00 88.19 90 PRO A C 1
ATOM 656 O O . PRO A 1 90 ? 11.577 -21.010 -4.295 1.00 88.19 90 PRO A O 1
ATOM 659 N N . THR A 1 91 ? 9.583 -20.477 -3.397 1.00 91.94 91 THR A N 1
ATOM 660 C CA . THR A 1 91 ? 9.997 -20.554 -1.987 1.00 91.94 91 THR A CA 1
ATOM 661 C C . THR A 1 91 ? 9.404 -21.786 -1.316 1.00 91.94 91 THR A C 1
ATOM 663 O O . THR A 1 91 ? 8.698 -21.700 -0.331 1.00 91.94 91 THR A O 1
ATOM 666 N N . ALA A 1 92 ? 9.662 -22.978 -1.852 1.00 86.38 92 ALA A N 1
ATOM 667 C CA . ALA A 1 92 ? 8.932 -24.188 -1.451 1.00 86.38 92 ALA A CA 1
ATOM 668 C C . ALA A 1 92 ? 9.121 -24.635 0.013 1.00 86.38 92 ALA A C 1
ATOM 670 O O . ALA A 1 92 ? 8.281 -25.361 0.531 1.00 86.38 92 ALA A O 1
ATOM 671 N N . LYS A 1 93 ? 10.231 -24.274 0.669 1.00 90.44 93 LYS A N 1
ATOM 672 C CA . LYS A 1 93 ? 10.543 -24.733 2.029 1.00 90.44 93 LYS A CA 1
ATOM 673 C C . LYS A 1 93 ? 10.905 -23.559 2.933 1.00 90.44 93 LYS A C 1
ATOM 675 O O . LYS A 1 93 ? 11.650 -22.694 2.466 1.00 90.44 93 LYS A O 1
ATOM 680 N N . PRO A 1 94 ? 10.455 -23.563 4.198 1.00 91.50 94 PRO A N 1
ATOM 681 C CA . PRO A 1 94 ? 10.881 -22.580 5.186 1.00 91.50 94 PRO A CA 1
ATOM 682 C C . PRO A 1 94 ? 12.393 -22.630 5.428 1.00 91.50 94 PRO A C 1
ATOM 684 O O . PRO A 1 94 ? 13.031 -23.669 5.239 1.00 91.50 94 PRO A O 1
ATOM 687 N N . GLY A 1 95 ? 12.956 -21.506 5.863 1.00 94.06 95 GLY A N 1
ATOM 688 C CA . GLY A 1 95 ? 14.361 -21.355 6.229 1.00 94.06 95 GLY A CA 1
ATOM 689 C C . GLY A 1 95 ? 15.118 -20.309 5.410 1.00 94.06 95 GLY A C 1
ATOM 690 O O . GLY A 1 95 ? 14.588 -19.659 4.508 1.00 94.06 95 GLY A O 1
ATOM 691 N N . SER A 1 96 ? 16.398 -20.141 5.735 1.00 94.56 96 SER A N 1
ATOM 692 C CA . SER A 1 96 ? 17.258 -19.140 5.101 1.00 94.56 96 SER A CA 1
ATOM 693 C C . SER A 1 96 ? 17.817 -19.628 3.766 1.00 94.56 96 SER A C 1
ATOM 695 O O . SER A 1 96 ? 18.440 -20.688 3.673 1.00 94.56 96 SER A O 1
ATOM 697 N N . VAL A 1 97 ? 17.652 -18.822 2.719 1.00 96.50 97 VAL A N 1
ATOM 698 C CA . VAL A 1 97 ? 18.129 -19.108 1.365 1.00 96.50 97 VAL A CA 1
ATOM 699 C C . VAL A 1 97 ? 18.981 -17.953 0.856 1.00 96.50 97 VAL A C 1
ATOM 701 O O . VAL A 1 97 ? 18.544 -16.810 0.809 1.00 96.50 97 VAL A O 1
ATOM 704 N N . VAL A 1 98 ? 20.196 -18.260 0.401 1.00 97.25 98 VAL A N 1
ATOM 705 C CA . VAL A 1 98 ? 21.057 -17.284 -0.278 1.00 97.25 98 VAL A CA 1
ATOM 706 C C . VAL A 1 98 ? 20.984 -17.513 -1.779 1.00 97.25 98 VAL A C 1
ATOM 708 O O . VAL A 1 98 ? 21.347 -18.585 -2.277 1.00 97.25 98 VAL A O 1
ATOM 711 N N . LEU A 1 99 ? 20.539 -16.494 -2.503 1.00 97.62 99 LEU A N 1
ATOM 712 C CA . LEU A 1 99 ? 20.472 -16.478 -3.956 1.00 97.62 99 LEU A CA 1
ATOM 713 C C . LEU A 1 99 ? 21.552 -15.566 -4.531 1.00 97.62 99 LEU A C 1
ATOM 715 O O . LEU A 1 99 ? 21.963 -14.592 -3.908 1.00 97.62 99 LEU A O 1
ATOM 719 N N . ARG A 1 100 ? 21.991 -15.851 -5.753 1.00 98.00 100 ARG A N 1
ATOM 720 C CA . ARG A 1 100 ? 22.770 -14.911 -6.564 1.00 98.00 100 ARG A CA 1
ATOM 721 C C . ARG A 1 100 ? 22.410 -15.054 -8.028 1.00 98.00 100 ARG A C 1
ATOM 723 O O . ARG A 1 100 ? 21.920 -16.096 -8.464 1.00 98.00 100 ARG A O 1
ATOM 730 N N . VAL A 1 101 ? 22.736 -14.030 -8.799 1.00 98.25 101 VAL A N 1
ATOM 731 C CA . VAL A 1 101 ? 22.559 -14.044 -10.247 1.00 98.25 101 VAL A CA 1
ATOM 732 C C . VAL A 1 101 ? 23.923 -14.088 -10.940 1.00 98.25 101 VAL A C 1
ATOM 734 O O . VAL A 1 101 ? 24.851 -13.374 -10.560 1.00 98.25 101 VAL A O 1
ATOM 737 N N . VAL A 1 102 ? 24.066 -14.956 -11.944 1.00 98.25 102 VAL A N 1
ATOM 738 C CA . VAL A 1 102 ? 25.315 -15.171 -12.690 1.00 98.25 102 VAL A CA 1
ATOM 739 C C . VAL A 1 102 ? 25.059 -15.127 -14.192 1.00 98.25 102 VAL A C 1
ATOM 741 O O . VAL A 1 102 ? 24.246 -15.882 -14.721 1.00 98.25 102 VAL A O 1
ATOM 744 N N . ALA A 1 103 ? 25.820 -14.306 -14.914 1.00 97.69 103 ALA A N 1
ATOM 745 C CA . ALA A 1 103 ? 25.894 -14.349 -16.371 1.00 97.69 103 ALA A CA 1
ATOM 746 C C . ALA A 1 103 ? 27.172 -15.112 -16.793 1.00 97.69 103 ALA A C 1
ATOM 748 O O . ALA A 1 103 ? 28.270 -14.553 -16.698 1.00 97.69 103 ALA A O 1
ATOM 749 N N . PRO A 1 104 ? 27.082 -16.382 -17.242 1.00 97.44 104 PRO A N 1
ATOM 750 C CA . PRO A 1 104 ? 28.245 -17.205 -17.591 1.00 97.44 104 PRO A CA 1
ATOM 751 C C . PRO A 1 104 ? 28.996 -16.640 -18.794 1.00 97.44 104 PRO A C 1
ATOM 753 O O . PRO A 1 104 ? 28.363 -16.087 -19.696 1.00 97.44 104 PRO A O 1
ATOM 756 N N . ALA A 1 105 ? 30.324 -16.788 -18.824 1.00 96.56 105 ALA A N 1
ATOM 757 C CA . ALA A 1 105 ? 31.166 -16.339 -19.935 1.00 96.56 105 ALA A CA 1
ATOM 758 C C . ALA A 1 105 ? 30.682 -16.901 -21.288 1.00 96.56 105 ALA A C 1
ATOM 760 O O . ALA A 1 105 ? 30.188 -18.027 -21.360 1.00 96.56 105 ALA A O 1
ATOM 761 N N . ARG A 1 106 ? 30.784 -16.098 -22.354 1.00 94.19 106 ARG A N 1
ATOM 762 C CA . ARG A 1 106 ? 30.409 -16.500 -23.722 1.00 94.19 106 ARG A CA 1
ATOM 763 C C . ARG A 1 106 ? 31.256 -15.734 -24.736 1.00 94.19 106 ARG A C 1
ATOM 765 O O . ARG A 1 106 ? 31.158 -14.506 -24.803 1.00 94.19 106 ARG A O 1
ATOM 772 N N . GLY A 1 107 ? 32.049 -16.450 -25.534 1.00 94.31 107 GLY A N 1
ATOM 773 C CA . GLY A 1 107 ? 33.028 -15.841 -26.441 1.00 94.31 107 GLY A CA 1
ATOM 774 C C . GLY A 1 107 ? 34.003 -14.948 -25.669 1.00 94.31 107 GLY A C 1
ATOM 775 O O . GLY A 1 107 ? 34.472 -15.322 -24.599 1.00 94.31 107 GLY A O 1
ATOM 776 N N . ARG A 1 108 ? 34.229 -13.721 -26.150 1.00 94.50 108 ARG A N 1
ATOM 777 C CA . ARG A 1 108 ? 35.114 -12.732 -25.499 1.00 94.50 108 ARG A CA 1
ATOM 778 C C . ARG A 1 108 ? 34.533 -12.089 -24.227 1.00 94.50 108 ARG A C 1
ATOM 780 O O . ARG A 1 108 ? 35.189 -11.265 -23.596 1.00 94.50 108 ARG A O 1
ATOM 787 N N . ARG A 1 109 ? 33.289 -12.405 -23.839 1.00 92.94 109 ARG A N 1
ATOM 788 C CA . ARG A 1 109 ? 32.632 -11.773 -22.683 1.00 92.94 109 ARG A CA 1
ATOM 789 C C . ARG A 1 109 ? 32.954 -12.511 -21.395 1.00 92.94 109 ARG A C 1
ATOM 791 O O . ARG A 1 109 ? 32.645 -13.696 -21.260 1.00 92.94 109 ARG A O 1
ATOM 798 N N . ARG A 1 110 ? 33.458 -11.764 -20.413 1.00 95.00 110 ARG A N 1
ATOM 799 C CA . ARG A 1 110 ? 33.727 -12.261 -19.061 1.00 95.00 110 ARG A CA 1
ATOM 800 C C . ARG A 1 110 ? 32.439 -12.712 -18.356 1.00 95.00 110 ARG A C 1
ATOM 802 O O . ARG A 1 110 ? 31.318 -12.303 -18.702 1.00 95.00 110 ARG A O 1
ATOM 809 N N . LYS A 1 111 ? 32.612 -13.595 -17.373 1.00 96.56 111 LYS A N 1
ATOM 810 C CA . LYS A 1 111 ? 31.566 -13.979 -16.419 1.00 96.56 111 LYS A CA 1
ATOM 811 C C . LYS A 1 111 ? 31.240 -12.775 -15.535 1.00 96.56 111 LYS A C 1
ATOM 813 O O . LYS A 1 111 ? 32.154 -12.085 -15.097 1.00 96.56 111 LYS A O 1
ATOM 818 N N . LEU A 1 112 ? 29.958 -12.548 -15.266 1.00 96.44 112 LEU A N 1
ATOM 819 C CA . LEU A 1 112 ? 29.502 -11.556 -14.291 1.00 96.44 112 LEU A CA 1
ATOM 820 C C . LEU A 1 112 ? 28.754 -12.268 -13.168 1.00 96.44 112 LEU A C 1
ATOM 822 O O . LEU A 1 112 ? 27.978 -13.187 -13.433 1.00 96.44 112 LEU A O 1
ATOM 826 N N . THR A 1 113 ? 28.981 -11.824 -11.937 1.00 96.81 113 THR A N 1
ATOM 827 C CA . THR A 1 113 ? 28.279 -12.300 -10.744 1.00 96.81 113 THR A CA 1
ATOM 828 C C . THR A 1 113 ? 27.717 -11.080 -10.030 1.00 96.81 113 THR A C 1
ATOM 830 O O . THR A 1 113 ? 28.452 -10.136 -9.751 1.00 96.81 113 THR A O 1
ATOM 833 N N . CYS A 1 114 ? 26.417 -11.087 -9.780 1.00 96.56 114 CYS A N 1
ATOM 834 C CA . CYS A 1 114 ? 25.715 -10.029 -9.062 1.00 96.56 114 CYS A CA 1
ATOM 835 C C . CYS A 1 114 ? 25.871 -10.239 -7.549 1.00 96.56 114 CYS A C 1
ATOM 837 O O . CYS A 1 114 ? 26.263 -11.322 -7.106 1.00 96.56 114 CYS A O 1
ATOM 839 N N . ALA A 1 115 ? 25.564 -9.212 -6.755 1.00 94.75 115 ALA A N 1
ATOM 840 C CA . ALA A 1 115 ? 25.549 -9.346 -5.302 1.00 94.75 115 ALA A CA 1
ATOM 841 C C . ALA A 1 115 ? 24.534 -10.416 -4.863 1.00 94.75 115 ALA A C 1
ATOM 843 O O . ALA A 1 115 ? 23.470 -10.565 -5.466 1.00 94.75 115 ALA A O 1
ATOM 844 N N . SER A 1 116 ? 24.867 -11.164 -3.814 1.00 96.62 116 SER A N 1
ATOM 845 C CA . SER A 1 116 ? 23.952 -12.159 -3.258 1.00 96.62 116 SER A CA 1
ATOM 846 C C . SER A 1 116 ? 22.762 -11.488 -2.566 1.00 96.62 116 SER A C 1
ATOM 848 O O . SER A 1 116 ? 22.887 -10.406 -1.994 1.00 96.62 116 SER A O 1
ATOM 850 N N . VAL A 1 117 ? 21.618 -12.165 -2.577 1.00 95.56 117 VAL A N 1
ATOM 851 C CA . VAL A 1 117 ? 20.402 -11.780 -1.865 1.00 95.56 117 VAL A CA 1
ATOM 852 C C . VAL A 1 117 ? 20.079 -12.873 -0.854 1.00 95.56 117 VAL A C 1
ATOM 854 O O . VAL A 1 117 ? 19.926 -14.035 -1.227 1.00 95.56 117 VAL A O 1
ATOM 857 N N . ASN A 1 118 ? 19.988 -12.498 0.419 1.00 96.62 118 ASN A N 1
ATOM 858 C CA . ASN A 1 118 ? 19.526 -13.385 1.482 1.00 96.62 118 ASN A CA 1
ATOM 859 C C . ASN A 1 118 ? 18.005 -13.270 1.593 1.00 96.62 118 ASN A C 1
ATOM 861 O O . ASN A 1 118 ? 17.486 -12.151 1.653 1.00 96.62 118 ASN A O 1
ATOM 865 N N . LEU A 1 119 ? 17.333 -14.418 1.601 1.00 95.25 119 LEU A N 1
ATOM 866 C CA . LEU A 1 119 ? 15.909 -14.572 1.860 1.00 95.25 119 LEU A CA 1
ATOM 867 C C . LEU A 1 119 ? 15.715 -15.399 3.134 1.00 95.25 119 LEU A C 1
ATOM 869 O O . LEU A 1 119 ? 16.437 -16.376 3.335 1.00 95.25 119 LEU A O 1
ATOM 873 N N . THR A 1 120 ? 14.710 -15.060 3.929 1.00 95.50 120 THR A N 1
ATOM 874 C CA . THR A 1 120 ? 14.252 -15.843 5.081 1.00 95.50 120 THR A CA 1
ATOM 875 C C . THR A 1 120 ? 12.840 -16.328 4.784 1.00 95.50 120 THR A C 1
ATOM 877 O O . THR A 1 120 ? 11.894 -15.557 4.853 1.00 95.50 120 THR A O 1
ATOM 880 N N . ILE A 1 121 ? 12.681 -17.588 4.390 1.00 93.88 121 ILE A N 1
ATOM 881 C CA . ILE A 1 121 ? 11.375 -18.127 4.006 1.00 93.88 121 ILE A CA 1
ATOM 882 C C . ILE A 1 121 ? 10.620 -18.537 5.274 1.00 93.88 121 ILE A C 1
ATOM 884 O O . ILE A 1 121 ? 11.091 -19.405 6.011 1.00 93.88 121 ILE A O 1
ATOM 888 N N . ARG A 1 122 ? 9.455 -17.940 5.529 1.00 90.56 122 ARG A N 1
ATOM 889 C CA . ARG A 1 122 ? 8.591 -18.317 6.658 1.00 90.56 122 ARG A CA 1
ATOM 890 C C . ARG A 1 122 ? 7.795 -19.589 6.342 1.00 90.56 122 ARG A C 1
ATOM 892 O O . ARG A 1 122 ? 7.522 -19.844 5.169 1.00 90.56 122 ARG A O 1
ATOM 899 N N . PRO A 1 123 ? 7.412 -20.398 7.344 1.00 89.69 123 PRO A N 1
ATOM 900 C CA . PRO A 1 123 ? 6.379 -21.418 7.181 1.00 89.69 123 PRO A CA 1
ATOM 901 C C . PRO A 1 123 ? 5.129 -20.841 6.527 1.00 89.69 123 PRO A C 1
ATOM 903 O O . PRO A 1 123 ? 4.748 -19.712 6.827 1.00 89.69 123 PRO A O 1
ATOM 906 N N . ALA A 1 124 ? 4.498 -21.608 5.635 1.00 84.06 124 ALA A N 1
ATOM 907 C CA . ALA A 1 124 ? 3.090 -21.371 5.359 1.00 84.06 124 ALA A CA 1
ATOM 908 C C . ALA A 1 124 ? 2.363 -21.585 6.687 1.00 84.06 124 ALA A C 1
ATOM 910 O O . ALA A 1 124 ? 2.574 -22.619 7.327 1.00 84.06 124 ALA A O 1
ATOM 911 N N . GLY A 1 125 ? 1.589 -20.592 7.135 1.00 77.69 125 GLY A N 1
ATOM 912 C CA . GLY A 1 125 ? 0.683 -20.800 8.261 1.00 77.69 125 GLY A CA 1
ATOM 913 C C . GLY A 1 125 ? -0.220 -22.005 7.973 1.00 77.69 125 GLY A C 1
ATOM 914 O O . GLY A 1 125 ? -0.349 -22.381 6.803 1.00 77.69 125 GLY A O 1
ATOM 915 N N . PRO A 1 126 ? -0.814 -22.639 9.000 1.00 73.38 126 PRO A N 1
ATOM 916 C CA . PRO A 1 126 ? -1.807 -23.676 8.768 1.00 73.38 126 PRO A CA 1
ATOM 917 C C . PRO A 1 126 ? -2.845 -23.100 7.809 1.00 73.38 126 PRO A C 1
ATOM 919 O O . PRO A 1 126 ? -3.533 -22.134 8.142 1.00 73.38 126 PRO A O 1
ATOM 922 N N . GLU A 1 127 ? -2.872 -23.635 6.588 1.00 47.91 127 GLU A N 1
ATOM 923 C CA . GLU A 1 127 ? -3.873 -23.302 5.591 1.00 47.91 127 GLU A CA 1
ATOM 924 C C . GLU A 1 127 ? -5.198 -23.549 6.290 1.00 47.91 127 GLU A C 1
ATOM 926 O O . GLU A 1 127 ? -5.498 -24.679 6.685 1.00 47.91 127 GLU A O 1
ATOM 931 N N . THR A 1 128 ? -5.913 -22.471 6.607 1.00 41.50 128 THR A N 1
ATOM 932 C CA . THR A 1 128 ? -7.201 -22.596 7.267 1.00 41.50 128 THR A CA 1
ATOM 933 C C . THR A 1 128 ? -8.059 -23.313 6.247 1.00 41.50 128 THR A C 1
ATOM 935 O O . THR A 1 128 ? -8.430 -22.722 5.233 1.00 41.50 128 THR A O 1
ATOM 938 N N . ALA A 1 129 ? -8.257 -24.618 6.448 1.00 39.03 129 ALA A N 1
ATOM 939 C CA . ALA A 1 129 ? -9.079 -25.424 5.568 1.00 39.03 129 ALA A CA 1
ATOM 940 C C . ALA A 1 129 ? -10.393 -24.661 5.346 1.00 39.03 129 ALA A C 1
ATOM 942 O O . ALA A 1 129 ? -10.899 -24.082 6.316 1.00 39.03 129 ALA A O 1
ATOM 943 N N . PRO A 1 130 ? -10.931 -24.612 4.113 1.00 44.50 130 PRO A N 1
ATOM 944 C CA . PRO A 1 130 ? -12.230 -24.005 3.860 1.00 44.50 130 PRO A CA 1
ATOM 945 C C . PRO A 1 130 ? -13.207 -24.573 4.886 1.00 44.50 130 PRO A C 1
ATOM 947 O O . PRO A 1 130 ? -13.421 -25.785 4.923 1.00 44.50 130 PRO A O 1
ATOM 950 N N . GLY A 1 131 ? -13.664 -23.718 5.801 1.00 34.81 131 GLY A N 1
ATOM 951 C CA . GLY A 1 131 ? -14.307 -24.161 7.027 1.00 34.81 131 GLY A CA 1
ATOM 952 C C . GLY A 1 131 ? -15.487 -25.066 6.713 1.00 34.81 131 GLY A C 1
ATOM 953 O O . GLY A 1 131 ? -16.471 -24.624 6.122 1.00 34.81 131 GLY A O 1
ATOM 954 N N . ALA A 1 132 ? -15.400 -26.326 7.140 1.00 42.72 132 ALA A N 1
ATOM 955 C CA . ALA A 1 132 ? -16.594 -27.093 7.435 1.00 42.72 132 ALA A CA 1
ATOM 956 C C . ALA A 1 132 ? -17.396 -26.271 8.451 1.00 42.72 132 ALA A C 1
ATOM 958 O O . ALA A 1 132 ? -16.846 -25.841 9.469 1.00 42.72 132 ALA A O 1
ATOM 959 N N . SER A 1 133 ? -18.659 -25.986 8.134 1.00 34.78 133 SER A N 1
ATOM 960 C CA . SER A 1 133 ? -19.565 -25.244 9.005 1.00 34.78 133 SER A CA 1
ATOM 961 C C . SER A 1 133 ? -19.481 -25.792 10.427 1.00 34.78 133 SER A C 1
ATOM 963 O O . SER A 1 133 ? -19.657 -26.992 10.645 1.00 34.78 133 SER A O 1
ATOM 965 N N . ALA A 1 134 ? -19.182 -24.916 11.386 1.00 39.19 134 ALA A N 1
ATOM 966 C CA . ALA A 1 134 ? -19.180 -25.287 12.790 1.00 39.19 134 ALA A CA 1
ATOM 967 C C . ALA A 1 134 ? -20.560 -25.866 13.162 1.00 39.19 134 ALA A C 1
ATOM 969 O O . ALA A 1 134 ? -21.579 -25.287 12.768 1.00 39.19 134 ALA A O 1
ATOM 970 N N . PRO A 1 135 ? -20.628 -26.993 13.895 1.00 46.22 135 PRO A N 1
ATOM 971 C CA . PRO A 1 135 ? -21.888 -27.462 14.450 1.00 46.22 135 PRO A CA 1
ATOM 972 C C . PRO A 1 135 ? -22.465 -26.398 15.388 1.00 46.22 135 PRO A C 1
ATOM 974 O O . PRO A 1 135 ? -21.729 -25.703 16.093 1.00 46.22 135 PRO A O 1
ATOM 977 N N . ALA A 1 136 ? -23.791 -26.268 15.361 1.00 38.84 136 ALA A N 1
ATOM 978 C CA . ALA A 1 136 ? -24.526 -25.318 16.181 1.00 38.84 136 ALA A CA 1
ATOM 979 C C . ALA A 1 136 ? -24.135 -25.463 17.668 1.00 38.84 136 ALA A C 1
ATOM 981 O O . ALA A 1 136 ? -24.059 -26.592 18.164 1.00 38.84 136 ALA A O 1
ATOM 982 N N . PRO A 1 137 ? -23.880 -24.354 18.385 1.00 46.19 137 PRO A N 1
ATOM 983 C CA . PRO A 1 137 ? -23.537 -24.411 19.797 1.00 46.19 137 PRO A CA 1
ATOM 984 C C . PRO A 1 137 ? -24.690 -25.013 20.606 1.00 46.19 137 PRO A C 1
ATOM 986 O O . PRO A 1 137 ? -25.862 -24.702 20.381 1.00 46.19 137 PRO A O 1
ATOM 989 N N . ALA A 1 138 ? -24.342 -25.881 21.557 1.00 53.41 138 ALA A N 1
ATOM 990 C CA . ALA A 1 138 ? -25.281 -26.411 22.535 1.00 53.41 138 ALA A CA 1
ATOM 991 C C . ALA A 1 138 ? -25.903 -25.267 23.364 1.00 53.41 138 ALA A C 1
ATOM 993 O O . ALA A 1 138 ? -25.233 -24.257 23.607 1.00 53.41 138 ALA A O 1
ATOM 994 N N . PRO A 1 139 ? -27.163 -25.405 23.813 1.00 48.19 139 PRO A N 1
ATOM 995 C CA . PRO A 1 139 ? -27.816 -24.387 24.624 1.00 48.19 139 PRO A CA 1
ATOM 996 C C . PRO A 1 139 ? -27.052 -24.167 25.944 1.00 48.19 139 PRO A C 1
ATOM 998 O O . PRO A 1 139 ? -26.655 -25.143 26.588 1.00 48.19 139 PRO A O 1
ATOM 1001 N N . PRO A 1 140 ? -26.837 -22.907 26.364 1.00 50.62 140 PRO A N 1
ATOM 1002 C CA . PRO A 1 140 ? -26.166 -22.608 27.621 1.00 50.62 140 PRO A CA 1
ATOM 1003 C C . PRO A 1 140 ? -27.022 -23.056 28.813 1.00 50.62 140 PRO A C 1
ATOM 1005 O O . PRO A 1 140 ? -28.235 -22.847 28.843 1.00 50.62 140 PRO A O 1
ATOM 1008 N N . GLY A 1 141 ? -26.373 -23.668 29.807 1.00 59.22 141 GLY A N 1
ATOM 1009 C CA . GLY A 1 141 ? -26.975 -23.924 31.115 1.00 59.22 141 GLY A CA 1
ATOM 1010 C C . GLY A 1 141 ? -27.266 -22.620 31.878 1.00 59.22 141 GLY A C 1
ATOM 1011 O O . GLY A 1 141 ? -26.748 -21.563 31.510 1.00 59.22 141 GLY A O 1
ATOM 1012 N N . PRO A 1 142 ? -28.094 -22.667 32.936 1.00 50.97 142 PRO A N 1
ATOM 1013 C CA . PRO A 1 142 ? -28.496 -21.479 33.684 1.00 50.97 142 PRO A CA 1
ATOM 1014 C C . PRO A 1 142 ? -27.295 -20.821 34.381 1.00 50.97 142 PRO A C 1
ATOM 1016 O O . PRO A 1 142 ? -26.677 -21.402 35.273 1.00 50.97 142 PRO A O 1
ATOM 1019 N N . SER A 1 143 ? -26.978 -19.597 33.955 1.00 51.97 143 SER A N 1
ATOM 1020 C CA . SER A 1 143 ? -25.931 -18.749 34.530 1.00 51.97 143 SER A CA 1
ATOM 1021 C C . SER A 1 143 ? -26.334 -18.175 35.887 1.00 51.97 143 SER A C 1
ATOM 1023 O O . SER A 1 143 ? -27.488 -17.809 36.113 1.00 51.97 143 SER A O 1
ATOM 1025 N N . ALA A 1 144 ? -25.342 -18.042 36.767 1.00 48.41 144 ALA A N 1
ATOM 1026 C CA . ALA A 1 144 ? -25.445 -17.291 38.012 1.00 48.41 144 ALA A CA 1
ATOM 1027 C C . ALA A 1 144 ? -25.801 -15.805 37.760 1.00 48.41 144 ALA A C 1
ATOM 1029 O O . ALA A 1 144 ? -25.495 -15.279 36.683 1.00 48.41 144 ALA A O 1
ATOM 1030 N N . PRO A 1 145 ? -26.411 -15.109 38.741 1.00 47.75 145 PRO A N 1
ATOM 1031 C CA . PRO A 1 145 ? -26.719 -13.686 38.633 1.00 47.75 145 PRO A CA 1
ATOM 1032 C C . PRO A 1 145 ? -25.444 -12.849 38.407 1.00 47.75 145 PRO A C 1
ATOM 1034 O O . PRO A 1 145 ? -24.466 -13.050 39.133 1.00 47.75 145 PRO A O 1
ATOM 1037 N N . PRO A 1 146 ? -25.428 -11.912 37.440 1.00 46.09 146 PRO A N 1
ATOM 1038 C CA . PRO A 1 146 ? -24.283 -11.038 37.214 1.00 46.09 146 PRO A CA 1
ATOM 1039 C C . PRO A 1 146 ? -24.089 -10.066 38.380 1.00 46.09 146 PRO A C 1
ATOM 1041 O O . PRO A 1 146 ? -25.058 -9.559 38.951 1.00 46.09 146 PRO A O 1
ATOM 1044 N N . ALA A 1 147 ? -22.829 -9.756 38.684 1.00 48.16 147 ALA A N 1
ATOM 1045 C CA . ALA A 1 147 ? -22.487 -8.587 39.484 1.00 48.16 147 ALA A CA 1
ATOM 1046 C C . ALA A 1 147 ? -23.001 -7.297 38.799 1.00 48.16 147 ALA A C 1
ATOM 1048 O O . ALA A 1 147 ? -23.129 -7.277 37.569 1.00 48.16 147 ALA A O 1
ATOM 1049 N N . PRO A 1 148 ? -23.298 -6.222 39.556 1.00 43.78 148 PRO A N 1
ATOM 1050 C CA . PRO A 1 148 ? -23.728 -4.948 38.985 1.00 43.78 148 PRO A CA 1
ATOM 1051 C C . PRO A 1 148 ? -22.670 -4.423 38.009 1.00 43.78 148 PRO A C 1
ATOM 1053 O O . PRO A 1 148 ? -21.500 -4.318 38.370 1.00 43.78 148 PRO A O 1
ATOM 1056 N N . ALA A 1 149 ? -23.078 -4.133 36.775 1.00 39.06 149 ALA A N 1
ATOM 1057 C CA . ALA A 1 149 ? -22.190 -3.604 35.749 1.00 39.06 149 ALA A CA 1
ATOM 1058 C C . ALA A 1 149 ? -21.814 -2.147 36.052 1.00 39.06 149 ALA A C 1
ATOM 1060 O O . ALA A 1 149 ? -22.673 -1.350 36.442 1.00 39.06 149 ALA A O 1
ATOM 1061 N N . ASP A 1 150 ? -20.551 -1.801 35.808 1.00 35.12 150 ASP A N 1
ATOM 1062 C CA . ASP A 1 150 ? -20.112 -0.410 35.732 1.00 35.12 150 ASP A CA 1
ATOM 1063 C C . ASP A 1 150 ? -20.933 0.357 34.673 1.00 35.12 150 ASP A C 1
ATOM 1065 O O . ASP A 1 150 ? -21.385 -0.240 33.684 1.00 35.12 150 ASP A O 1
ATOM 1069 N N . PRO A 1 151 ? -21.140 1.679 34.835 1.00 35.16 151 PRO A N 1
ATOM 1070 C CA . PRO A 1 151 ? -21.829 2.491 33.841 1.00 35.16 151 PRO A CA 1
ATOM 1071 C C . PRO A 1 151 ? -21.126 2.380 32.486 1.00 35.16 151 PRO A C 1
ATOM 1073 O O . PRO A 1 151 ? -19.936 2.672 32.364 1.00 35.16 151 PRO A O 1
ATOM 1076 N N . ALA A 1 152 ? -21.870 1.965 31.460 1.00 30.06 152 ALA A N 1
ATOM 1077 C CA . ALA A 1 152 ? -21.349 1.888 30.104 1.00 30.06 152 ALA A CA 1
ATOM 1078 C C . ALA A 1 152 ? -20.833 3.274 29.660 1.00 30.06 152 ALA A C 1
ATOM 1080 O O . ALA A 1 152 ? -21.534 4.271 29.869 1.00 30.06 152 ALA A O 1
ATOM 1081 N N . PRO A 1 153 ? -19.651 3.358 29.021 1.00 36.50 153 PRO A N 1
ATOM 1082 C CA . PRO A 1 153 ? -19.191 4.593 28.402 1.00 36.50 153 PRO A CA 1
ATOM 1083 C C . PRO A 1 153 ? -20.263 5.147 27.449 1.00 36.50 153 PRO A C 1
ATOM 1085 O O . PRO A 1 153 ? -20.945 4.360 26.779 1.00 36.50 153 PRO A O 1
ATOM 1088 N N . PRO A 1 154 ? -20.436 6.479 27.365 1.00 32.22 154 PRO A N 1
ATOM 1089 C CA . PRO A 1 154 ? -21.412 7.073 26.464 1.00 32.22 154 PRO A CA 1
ATOM 1090 C C . PRO A 1 154 ? -21.155 6.614 25.026 1.00 32.22 154 PRO A C 1
ATOM 1092 O O . PRO A 1 154 ? -20.017 6.580 24.555 1.00 32.22 154 PRO A O 1
ATOM 1095 N N . ALA A 1 155 ? -22.227 6.240 24.327 1.00 33.41 155 ALA A N 1
ATOM 1096 C CA . ALA A 1 155 ? -22.138 5.840 22.932 1.00 33.41 155 ALA A CA 1
ATOM 1097 C C . ALA A 1 155 ? -21.587 7.007 22.087 1.00 33.41 155 ALA A C 1
ATOM 1099 O O . ALA A 1 155 ? -22.036 8.143 22.269 1.00 33.41 155 ALA A O 1
ATOM 1100 N N . PRO A 1 156 ? -20.646 6.754 21.158 1.00 40.50 156 PRO A N 1
ATOM 1101 C CA . PRO A 1 156 ? -20.138 7.798 20.279 1.00 40.50 156 PRO A CA 1
ATOM 1102 C C . PRO A 1 156 ? -21.283 8.408 19.444 1.00 40.50 156 PRO A C 1
ATOM 1104 O O . PRO A 1 156 ? -22.220 7.692 19.073 1.00 40.50 156 PRO A O 1
ATOM 1107 N N . PRO A 1 157 ? -21.244 9.723 19.163 1.00 38.03 157 PRO A N 1
ATOM 1108 C CA . PRO A 1 157 ? -22.300 10.417 18.432 1.00 38.03 157 PRO A CA 1
ATOM 1109 C C . PRO A 1 157 ? -22.518 9.837 17.025 1.00 38.03 157 PRO A C 1
ATOM 1111 O O . PRO A 1 157 ? -21.578 9.417 16.349 1.00 38.03 157 PRO A O 1
ATOM 1114 N N . LYS A 1 158 ? -23.781 9.841 16.575 1.00 35.25 158 LYS A N 1
ATOM 1115 C CA . LYS A 1 158 ? -24.179 9.405 15.228 1.00 35.25 158 LYS A CA 1
ATOM 1116 C C . LYS A 1 158 ? -23.618 10.389 14.182 1.00 35.25 158 LYS A C 1
ATOM 1118 O O . LYS A 1 158 ? -23.887 11.584 14.313 1.00 35.25 158 LYS A O 1
ATOM 1123 N N . PRO A 1 159 ? -22.886 9.950 13.149 1.00 44.16 159 PRO A N 1
ATOM 1124 C CA . PRO A 1 159 ? -22.171 10.866 12.260 1.00 44.16 159 PRO A CA 1
ATOM 1125 C C . PRO A 1 159 ? -23.072 11.387 11.144 1.00 44.16 159 PRO A C 1
ATOM 1127 O O . PRO A 1 159 ? -23.899 10.650 10.607 1.00 44.16 159 PRO A O 1
ATOM 1130 N N . GLY A 1 160 ? -22.876 12.649 10.763 1.00 51.97 160 GLY A N 1
ATOM 1131 C CA . GLY A 1 160 ? -23.263 13.125 9.433 1.00 51.97 160 GLY A CA 1
ATOM 1132 C C . GLY A 1 160 ? -22.270 12.633 8.363 1.00 51.97 160 GLY A C 1
ATOM 1133 O O . GLY A 1 160 ? -21.366 11.868 8.674 1.00 51.97 160 GLY A O 1
ATOM 1134 N N . PRO A 1 161 ? -22.346 13.113 7.110 1.00 57.78 161 PRO A N 1
ATOM 1135 C CA . PRO A 1 161 ? -21.337 12.833 6.071 1.00 57.78 161 PRO A CA 1
ATOM 1136 C C . PRO A 1 161 ? -19.912 13.345 6.400 1.00 57.78 161 PRO A C 1
ATOM 1138 O O . PRO A 1 161 ? -18.964 13.093 5.650 1.00 57.78 161 PRO A O 1
ATOM 1141 N N . GLY A 1 162 ? -19.752 14.070 7.513 1.00 69.56 162 GLY A N 1
ATOM 1142 C CA . GLY A 1 162 ? -18.467 14.444 8.097 1.00 69.56 162 GLY A CA 1
ATOM 1143 C C . GLY A 1 162 ? -17.912 13.353 9.015 1.00 69.56 162 GLY A C 1
ATOM 1144 O O . GLY A 1 162 ? -18.661 12.571 9.583 1.00 69.56 162 GLY A O 1
ATOM 1145 N N . ASP A 1 163 ? -16.594 13.302 9.163 1.00 89.44 163 ASP A N 1
ATOM 1146 C CA . ASP A 1 163 ? -15.837 12.321 9.950 1.00 89.44 163 ASP A CA 1
ATOM 1147 C C . ASP A 1 163 ? -15.719 10.949 9.272 1.00 89.44 163 ASP A C 1
ATOM 1149 O O . ASP A 1 163 ? -15.877 9.898 9.891 1.00 89.44 163 ASP A O 1
ATOM 1153 N N . SER A 1 164 ? -15.422 10.949 7.973 1.00 93.44 164 SER A N 1
ATOM 1154 C CA . SER A 1 164 ? -15.136 9.744 7.185 1.00 93.44 164 SER A CA 1
ATOM 1155 C C . SER A 1 164 ? -13.910 9.933 6.292 1.00 93.44 164 SER A C 1
ATOM 1157 O O . SER A 1 164 ? -13.468 11.056 6.052 1.00 93.44 164 SER A O 1
ATOM 1159 N N . PHE A 1 165 ? -13.354 8.833 5.795 1.00 96.19 165 PHE A N 1
ATOM 1160 C CA . PHE A 1 165 ? -12.341 8.840 4.749 1.00 96.19 165 PHE A CA 1
ATOM 1161 C C . PHE A 1 165 ? -12.977 8.695 3.366 1.00 96.19 165 PHE A C 1
ATOM 1163 O O . PHE A 1 165 ? -13.822 7.824 3.146 1.00 96.19 165 PHE A O 1
ATOM 1170 N N . ARG A 1 166 ? -12.507 9.491 2.405 1.00 95.81 166 ARG A N 1
ATOM 1171 C CA . ARG A 1 166 ? -12.686 9.228 0.968 1.00 95.81 166 ARG A CA 1
ATOM 1172 C C . ARG A 1 166 ? -11.514 8.403 0.445 1.00 95.81 166 ARG A C 1
ATOM 1174 O O . ARG A 1 166 ? -10.361 8.720 0.739 1.00 95.81 166 ARG A O 1
ATOM 1181 N N . ALA A 1 167 ? -11.798 7.376 -0.350 1.00 97.75 167 ALA A N 1
ATOM 1182 C CA . ALA A 1 167 ? -10.777 6.619 -1.067 1.00 97.75 167 ALA A CA 1
ATOM 1183 C C . ALA A 1 167 ? -10.666 7.133 -2.507 1.00 97.75 167 ALA A C 1
ATOM 1185 O O . ALA A 1 167 ? -11.669 7.229 -3.211 1.00 97.75 167 ALA A O 1
ATOM 1186 N N . ILE A 1 168 ? -9.449 7.450 -2.944 1.00 98.06 168 ILE A N 1
ATOM 1187 C CA . ILE A 1 168 ? -9.158 8.010 -4.264 1.00 98.06 168 ILE A CA 1
ATOM 1188 C C . ILE A 1 168 ? -8.196 7.106 -5.017 1.00 98.06 168 ILE A C 1
ATOM 1190 O O . ILE A 1 168 ? -7.093 6.846 -4.542 1.00 98.06 168 ILE A O 1
ATOM 1194 N N . TYR A 1 169 ? -8.584 6.693 -6.221 1.00 98.31 169 TYR A N 1
ATOM 1195 C CA . TYR A 1 169 ? -7.665 6.152 -7.213 1.00 98.31 169 TYR A CA 1
ATOM 1196 C C . TYR A 1 169 ? -7.164 7.297 -8.101 1.00 98.31 169 TYR A C 1
ATOM 1198 O O . TYR A 1 169 ? -7.846 7.735 -9.030 1.00 98.31 169 TYR A O 1
ATOM 1206 N N . GLY A 1 170 ? -5.974 7.806 -7.785 1.00 98.00 170 GLY A N 1
ATOM 1207 C CA . GLY A 1 170 ? -5.306 8.841 -8.562 1.00 98.00 170 GLY A CA 1
ATOM 1208 C C . GLY A 1 170 ? -4.626 8.249 -9.793 1.00 98.00 170 GLY A C 1
ATOM 1209 O O . GLY A 1 170 ? -3.763 7.378 -9.683 1.00 98.00 170 GLY A O 1
ATOM 1210 N N . VAL A 1 171 ? -4.987 8.752 -10.970 1.00 98.19 171 VAL A N 1
ATOM 1211 C CA . VAL A 1 171 ? -4.422 8.326 -12.255 1.00 98.19 171 VAL A CA 1
ATOM 1212 C C . VAL A 1 171 ? -3.633 9.488 -12.835 1.00 98.19 171 VAL A C 1
ATOM 1214 O O . VAL A 1 171 ? -4.205 10.540 -13.126 1.00 98.19 171 VAL A O 1
ATOM 1217 N N . ALA A 1 172 ? -2.320 9.317 -13.004 1.00 98.06 172 ALA A N 1
ATOM 1218 C CA . ALA A 1 172 ? -1.494 10.357 -13.603 1.00 98.06 172 ALA A CA 1
ATOM 1219 C C . ALA A 1 172 ? -1.935 10.663 -15.047 1.00 98.06 172 ALA A C 1
ATOM 1221 O O . ALA A 1 172 ? -2.543 9.832 -15.729 1.00 98.06 172 ALA A O 1
ATOM 1222 N N . ALA A 1 173 ? -1.608 11.857 -15.537 1.00 97.94 173 ALA A N 1
ATOM 1223 C CA . ALA A 1 173 ? -2.038 12.348 -16.845 1.00 97.94 173 ALA A CA 1
ATOM 1224 C C . ALA A 1 173 ? -1.668 11.402 -18.003 1.00 97.94 173 ALA A C 1
ATOM 1226 O O . ALA A 1 173 ? -2.436 11.267 -18.954 1.00 97.94 173 ALA A O 1
ATOM 1227 N N . ASP A 1 174 ? -0.524 10.722 -17.905 1.00 97.75 174 ASP A N 1
ATOM 1228 C CA . ASP A 1 174 ? 0.015 9.781 -18.893 1.00 97.75 174 ASP A CA 1
ATOM 1229 C C . ASP A 1 174 ? -0.334 8.308 -18.616 1.00 97.75 174 ASP A C 1
ATOM 1231 O O . ASP A 1 174 ? 0.140 7.419 -19.325 1.00 97.75 174 ASP A O 1
ATOM 1235 N N . GLN A 1 175 ? -1.170 8.033 -17.612 1.00 97.75 175 GLN A N 1
ATOM 1236 C CA . GLN A 1 175 ? -1.619 6.686 -17.272 1.00 97.75 175 GLN A CA 1
ATOM 1237 C C . GLN A 1 175 ? -3.038 6.405 -17.778 1.00 97.75 175 GLN A C 1
ATOM 1239 O O . GLN A 1 175 ? -3.938 7.258 -17.767 1.00 97.75 175 GLN A O 1
ATOM 1244 N N . ALA A 1 176 ? -3.240 5.161 -18.211 1.00 96.69 176 ALA A N 1
ATOM 1245 C CA . ALA A 1 176 ? -4.566 4.607 -18.432 1.00 96.69 176 ALA A CA 1
ATOM 1246 C C . ALA A 1 176 ? -5.194 4.221 -17.086 1.00 96.69 176 ALA A C 1
ATOM 1248 O O . ALA A 1 176 ? -4.491 3.830 -16.158 1.00 96.69 176 ALA A O 1
ATOM 1249 N N . VAL A 1 177 ? -6.519 4.324 -16.996 1.00 96.75 177 VAL A N 1
ATOM 1250 C CA . VAL A 1 177 ? -7.274 3.824 -15.840 1.00 96.75 177 VAL A CA 1
ATOM 1251 C C . VAL A 1 177 ? -7.274 2.295 -15.891 1.00 96.75 177 VAL A C 1
ATOM 1253 O O . VAL A 1 177 ? -7.668 1.735 -16.916 1.00 96.75 177 VAL A O 1
ATOM 1256 N N . ASP A 1 178 ? -6.879 1.619 -14.810 1.00 95.19 178 ASP A N 1
ATOM 1257 C CA . ASP A 1 178 ? -7.124 0.180 -14.663 1.00 95.19 178 ASP A CA 1
ATOM 1258 C C . ASP A 1 178 ? -8.569 -0.049 -14.172 1.00 95.19 178 ASP A C 1
ATOM 1260 O O . ASP A 1 178 ? -8.916 0.372 -13.062 1.00 95.19 178 ASP A O 1
ATOM 1264 N N . PRO A 1 179 ? -9.435 -0.709 -14.968 1.00 89.44 179 PRO A N 1
ATOM 1265 C CA . PRO A 1 179 ? -10.834 -0.923 -14.603 1.00 89.44 179 PRO A CA 1
ATOM 1266 C C . PRO A 1 179 ? -11.028 -1.825 -13.373 1.00 89.44 179 PRO A C 1
ATOM 1268 O O . PRO A 1 179 ? -12.091 -1.779 -12.756 1.00 89.44 179 PRO A O 1
ATOM 1271 N N . ASN A 1 180 ? -10.035 -2.635 -12.992 1.00 94.75 180 ASN A N 1
ATOM 1272 C CA . ASN A 1 180 ? -10.141 -3.547 -11.848 1.00 94.75 180 ASN A CA 1
ATOM 1273 C C . ASN A 1 180 ? -9.686 -2.909 -10.529 1.00 94.75 180 ASN A C 1
ATOM 1275 O O . ASN A 1 180 ? -9.968 -3.440 -9.452 1.00 94.75 180 ASN A O 1
ATOM 1279 N N . HIS A 1 181 ? -9.004 -1.765 -10.599 1.00 97.19 181 HIS A N 1
ATOM 1280 C CA . HIS A 1 181 ? -8.324 -1.173 -9.449 1.00 97.19 181 HIS A CA 1
ATOM 1281 C C . HIS A 1 181 ? -9.282 -0.705 -8.358 1.00 97.19 181 HIS A C 1
ATOM 1283 O O . HIS A 1 181 ? -9.032 -0.890 -7.172 1.00 97.19 181 HIS A O 1
ATOM 1289 N N . VAL A 1 182 ? -10.441 -0.171 -8.751 1.00 97.62 182 VAL A N 1
ATOM 1290 C CA . VAL A 1 182 ? -11.498 0.238 -7.813 1.00 97.62 182 VAL A CA 1
ATOM 1291 C C . VAL A 1 182 ? -11.992 -0.942 -6.975 1.00 97.62 182 VAL A C 1
ATOM 1293 O O . VAL A 1 182 ? -12.148 -0.819 -5.759 1.00 97.62 182 VAL A O 1
ATOM 1296 N N . ALA A 1 183 ? -12.228 -2.098 -7.602 1.00 96.69 183 ALA A N 1
ATOM 1297 C CA . ALA A 1 183 ? -12.655 -3.299 -6.887 1.00 96.69 183 ALA A CA 1
ATOM 1298 C C . ALA A 1 183 ? -11.556 -3.803 -5.941 1.00 96.69 183 ALA A C 1
ATOM 1300 O O . ALA A 1 183 ? -11.848 -4.202 -4.815 1.00 96.69 183 ALA A O 1
ATOM 1301 N N . ALA A 1 184 ? -10.298 -3.727 -6.374 1.00 97.75 184 ALA A N 1
ATOM 1302 C CA . ALA A 1 184 ? -9.149 -4.094 -5.563 1.00 97.75 184 ALA A CA 1
ATOM 1303 C C . ALA A 1 184 ? -8.973 -3.175 -4.337 1.00 97.75 184 ALA A C 1
ATOM 1305 O O . ALA A 1 184 ? -8.827 -3.674 -3.226 1.00 97.75 184 ALA A O 1
ATOM 1306 N N . ILE A 1 185 ? -9.086 -1.849 -4.492 1.00 98.25 185 ILE A N 1
ATOM 1307 C CA . ILE A 1 185 ? -9.043 -0.894 -3.368 1.00 98.25 185 ILE A CA 1
ATOM 1308 C C . ILE A 1 185 ? -10.161 -1.188 -2.362 1.00 98.25 185 ILE A C 1
ATOM 1310 O O . ILE A 1 185 ? -9.906 -1.265 -1.162 1.00 98.25 185 ILE A O 1
ATOM 1314 N N . ARG A 1 186 ? -11.397 -1.403 -2.834 1.00 97.88 186 ARG A N 1
ATOM 1315 C CA . ARG A 1 186 ? -12.528 -1.771 -1.962 1.00 97.88 186 ARG A CA 1
ATOM 1316 C C . ARG A 1 186 ? -12.251 -3.045 -1.172 1.00 97.88 186 ARG A C 1
ATOM 1318 O O . ARG A 1 186 ? -12.594 -3.113 0.007 1.00 97.88 186 ARG A O 1
ATOM 1325 N N . HIS A 1 187 ? -11.639 -4.039 -1.813 1.00 97.62 187 HIS A N 1
ATOM 1326 C CA . HIS A 1 187 ? -11.257 -5.288 -1.164 1.00 97.62 187 HIS A CA 1
ATOM 1327 C C . HIS A 1 187 ? -10.227 -5.061 -0.056 1.00 97.62 187 HIS A C 1
ATOM 1329 O O . HIS A 1 187 ? -10.467 -5.484 1.073 1.00 97.62 187 HIS A O 1
ATOM 1335 N N . GLU A 1 188 ? -9.133 -4.344 -0.333 1.00 98.06 188 GLU A N 1
ATOM 1336 C CA . GLU A 1 188 ? -8.110 -4.026 0.677 1.00 98.06 188 GLU A CA 1
ATOM 1337 C C . GLU A 1 188 ? -8.700 -3.228 1.849 1.00 98.06 188 GLU A C 1
ATOM 1339 O O . GLU A 1 188 ? -8.434 -3.544 3.007 1.00 98.06 188 GLU A O 1
ATOM 1344 N N . ILE A 1 189 ? -9.572 -2.251 1.569 1.00 98.25 189 ILE A N 1
ATOM 1345 C CA . ILE A 1 189 ? -10.313 -1.512 2.601 1.00 98.25 189 ILE A CA 1
ATOM 1346 C C . ILE A 1 189 ? -11.158 -2.467 3.454 1.00 98.25 189 ILE A C 1
ATOM 1348 O O . ILE A 1 189 ? -11.175 -2.350 4.677 1.00 98.25 189 ILE A O 1
ATOM 1352 N N . GLY A 1 190 ? -11.837 -3.435 2.835 1.00 97.25 190 GLY A N 1
ATOM 1353 C CA . GLY A 1 190 ? -12.579 -4.475 3.548 1.00 97.25 190 GLY A CA 1
ATOM 1354 C C . GLY A 1 190 ? -11.688 -5.322 4.463 1.00 97.25 190 GLY A C 1
ATOM 1355 O O . GLY A 1 190 ? -12.052 -5.554 5.617 1.00 97.25 190 GLY A O 1
ATOM 1356 N N . GLN A 1 191 ? -10.508 -5.732 3.983 1.00 97.62 191 GLN A N 1
ATOM 1357 C CA . GLN A 1 191 ? -9.519 -6.471 4.778 1.00 97.62 191 GLN A CA 1
ATOM 1358 C C . GLN A 1 191 ? -9.052 -5.658 5.994 1.00 97.62 191 GLN A C 1
ATOM 1360 O O . GLN A 1 191 ? -9.047 -6.170 7.114 1.00 97.62 191 GLN A O 1
ATOM 1365 N N . VAL A 1 192 ? -8.714 -4.382 5.789 1.00 97.88 192 VAL A N 1
ATOM 1366 C CA . VAL A 1 192 ? -8.247 -3.475 6.849 1.00 97.88 192 VAL A CA 1
ATOM 1367 C C . VAL A 1 192 ? -9.344 -3.178 7.864 1.00 97.88 192 VAL A C 1
ATOM 1369 O O . VAL A 1 192 ? -9.101 -3.268 9.065 1.00 97.88 192 VAL A O 1
ATOM 1372 N N . ASN A 1 193 ? -10.566 -2.905 7.412 1.00 97.44 193 ASN A N 1
ATOM 1373 C CA . ASN A 1 193 ? -11.716 -2.710 8.292 1.00 97.44 193 ASN A CA 1
ATOM 1374 C C . ASN A 1 193 ? -11.965 -3.942 9.177 1.00 97.44 193 ASN A C 1
ATOM 1376 O O . ASN A 1 193 ? -12.136 -3.811 10.388 1.00 97.44 193 ASN A O 1
ATOM 1380 N N . GLY A 1 194 ? -11.924 -5.140 8.584 1.00 96.12 194 GLY A N 1
ATOM 1381 C CA . GLY A 1 194 ? -12.068 -6.396 9.316 1.00 96.12 194 GLY A CA 1
ATOM 1382 C C . GLY A 1 194 ? -10.928 -6.663 10.303 1.00 96.12 194 GLY A C 1
ATOM 1383 O O . GLY A 1 194 ? -11.165 -7.270 11.346 1.00 96.12 194 GLY A O 1
ATOM 1384 N N . TRP A 1 195 ? -9.706 -6.214 10.003 1.00 96.81 195 TRP A N 1
ATOM 1385 C CA . TRP A 1 195 ? -8.588 -6.273 10.943 1.00 96.81 195 TRP A CA 1
ATOM 1386 C C . TRP A 1 195 ? -8.785 -5.296 12.111 1.00 96.81 195 TRP A C 1
ATOM 1388 O O . TRP A 1 195 ? -8.810 -5.754 13.251 1.00 96.81 195 TRP A O 1
ATOM 1398 N N . TYR A 1 196 ? -9.040 -4.005 11.860 1.00 96.50 196 TYR A N 1
ATOM 1399 C CA . TYR A 1 196 ? -9.298 -3.017 12.921 1.00 96.50 196 TYR A CA 1
ATOM 1400 C C . TYR A 1 196 ? -10.439 -3.452 13.846 1.00 96.50 196 TYR A C 1
ATOM 1402 O O . TYR A 1 196 ? -10.276 -3.437 15.061 1.00 96.50 196 TYR A O 1
ATOM 1410 N N . ALA A 1 197 ? -11.557 -3.934 13.297 1.00 95.69 197 ALA A N 1
ATOM 1411 C CA . ALA A 1 197 ? -12.696 -4.385 14.098 1.00 95.69 197 ALA A CA 1
ATOM 1412 C C . ALA A 1 197 ? -12.378 -5.555 15.049 1.00 95.69 197 ALA A C 1
ATOM 1414 O O . ALA A 1 197 ? -13.075 -5.740 16.047 1.00 95.69 197 ALA A O 1
ATOM 1415 N N . LYS A 1 198 ? -11.351 -6.361 14.751 1.00 95.00 198 LYS A N 1
ATOM 1416 C CA . LYS A 1 198 ? -10.872 -7.426 15.648 1.00 95.00 198 LYS A CA 1
ATOM 1417 C C . LYS A 1 198 ? -9.920 -6.905 16.723 1.00 95.00 198 LYS A C 1
ATOM 1419 O O . LYS A 1 198 ? -9.816 -7.528 17.771 1.00 95.00 198 LYS A O 1
ATOM 1424 N N . GLN A 1 199 ? -9.210 -5.815 16.440 1.00 93.56 199 GLN A N 1
ATOM 1425 C CA . GLN A 1 199 ? -8.184 -5.246 17.317 1.00 93.56 199 GLN A CA 1
ATOM 1426 C C . GLN A 1 199 ? -8.749 -4.206 18.292 1.00 93.56 199 GLN A C 1
ATOM 1428 O O . GLN A 1 199 ? -8.149 -3.950 19.332 1.00 93.56 199 GLN A O 1
ATOM 1433 N N . THR A 1 200 ? -9.886 -3.589 17.964 1.00 91.69 200 THR A N 1
ATOM 1434 C CA . THR A 1 200 ? -10.420 -2.456 18.721 1.00 91.69 200 THR A CA 1
ATOM 1435 C C . THR A 1 200 ? -11.511 -2.842 19.719 1.00 91.69 200 THR A C 1
ATOM 1437 O O . THR A 1 200 ? -12.345 -3.724 19.488 1.00 91.69 200 THR A O 1
ATOM 1440 N N . VAL A 1 201 ? -11.559 -2.108 20.833 1.00 87.75 201 VAL A N 1
ATOM 1441 C CA . VAL A 1 201 ? -12.670 -2.162 21.790 1.00 87.75 201 VAL A CA 1
ATOM 1442 C C . VAL A 1 201 ? -13.967 -1.738 21.095 1.00 87.75 201 VAL A C 1
ATOM 1444 O O . VAL A 1 201 ? -14.022 -0.719 20.408 1.00 87.75 201 VAL A O 1
ATOM 1447 N N . GLY A 1 202 ? -15.028 -2.528 21.275 1.00 88.75 202 GLY A N 1
ATOM 1448 C CA . GLY A 1 202 ? -16.331 -2.267 20.656 1.00 88.75 202 GLY A CA 1
ATOM 1449 C C . GLY A 1 202 ? -16.399 -2.584 19.160 1.00 88.75 202 GLY A C 1
ATOM 1450 O O . GLY A 1 202 ? -17.382 -2.211 18.518 1.00 88.75 202 GLY A O 1
ATOM 1451 N N . SER A 1 203 ? -15.383 -3.265 18.614 1.00 93.00 203 SER A N 1
ATOM 1452 C CA . SER A 1 203 ? -15.315 -3.700 17.215 1.00 93.00 203 SER A CA 1
ATOM 1453 C C . SER A 1 203 ? -15.589 -2.573 16.222 1.00 93.00 203 SER A C 1
ATOM 1455 O O . SER A 1 203 ? -16.437 -2.683 15.324 1.00 93.00 203 SER A O 1
ATOM 1457 N N . VAL A 1 204 ? -14.869 -1.467 16.417 1.00 93.88 204 VAL A N 1
ATOM 1458 C CA . VAL A 1 204 ? -14.905 -0.302 15.537 1.00 93.88 204 VAL A CA 1
ATOM 1459 C C . VAL A 1 2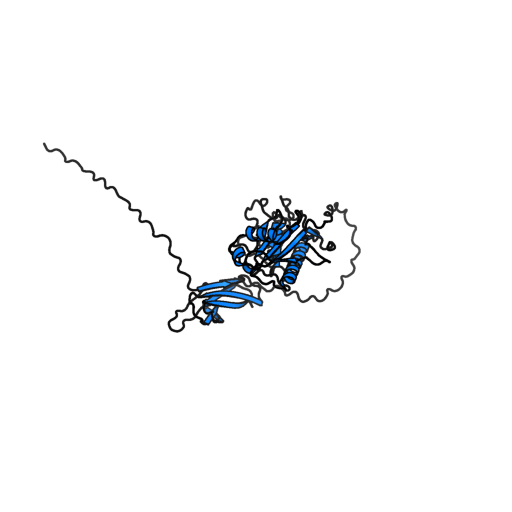04 ? -13.883 -0.427 14.410 1.00 93.88 204 VAL A C 1
ATOM 1461 O O . VAL A 1 204 ? -12.841 -1.067 14.530 1.00 93.88 204 VAL A O 1
ATOM 1464 N N . GLN A 1 205 ? -14.196 0.200 13.287 1.00 95.50 205 GLN A N 1
ATOM 1465 C CA . GLN A 1 205 ? -13.400 0.181 12.064 1.00 95.50 205 GLN A CA 1
ATOM 1466 C C . GLN A 1 205 ? -13.345 1.585 11.458 1.00 95.50 205 GLN A C 1
ATOM 1468 O O . GLN A 1 205 ? -14.194 2.421 11.796 1.00 95.50 205 GLN A O 1
ATOM 1473 N N . PRO A 1 206 ? -12.391 1.866 10.559 1.00 96.19 206 PRO A N 1
ATOM 1474 C CA . PRO A 1 206 ? -12.378 3.138 9.864 1.00 96.19 206 PRO A CA 1
ATOM 1475 C C . PRO A 1 206 ? -13.705 3.413 9.148 1.00 96.19 206 PRO A C 1
ATOM 1477 O O . PRO A 1 206 ? -14.267 2.550 8.463 1.00 96.19 206 PRO A O 1
ATOM 1480 N N . ARG A 1 207 ? -14.214 4.634 9.297 1.00 95.06 207 ARG A N 1
ATOM 1481 C CA . ARG A 1 207 ? -15.398 5.109 8.588 1.00 95.06 207 ARG A CA 1
ATOM 1482 C C . ARG A 1 207 ? -14.992 5.571 7.200 1.00 95.06 207 ARG A C 1
ATOM 1484 O O . ARG A 1 207 ? -14.173 6.4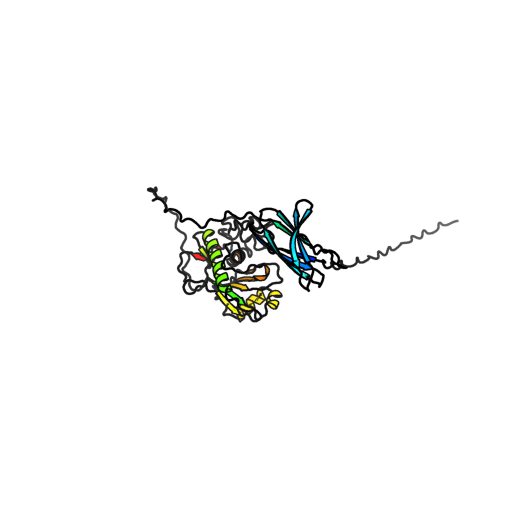73 7.055 1.00 95.06 207 ARG A O 1
ATOM 1491 N N . TRP A 1 208 ? -15.619 4.994 6.188 1.00 95.25 208 TRP A N 1
ATOM 1492 C CA . TRP A 1 208 ? -15.422 5.358 4.788 1.00 95.25 208 TRP A CA 1
ATOM 1493 C C . TRP A 1 208 ? -16.686 5.986 4.226 1.00 95.25 208 TRP A C 1
ATOM 1495 O O . TRP A 1 208 ? -17.782 5.605 4.639 1.00 95.25 208 TRP A O 1
ATOM 1505 N N . MET A 1 209 ? -16.533 6.892 3.264 1.00 92.94 209 MET A N 1
ATOM 1506 C CA . MET A 1 209 ? -17.646 7.334 2.427 1.00 92.94 209 MET A CA 1
ATOM 1507 C C . MET A 1 209 ? -18.239 6.143 1.673 1.00 92.94 209 MET A C 1
ATOM 1509 O O . MET A 1 209 ? -17.506 5.261 1.206 1.00 92.94 209 MET A O 1
ATOM 1513 N N . ARG A 1 210 ? -19.569 6.097 1.595 1.00 92.25 210 ARG A N 1
ATOM 1514 C CA . ARG A 1 210 ? -20.306 4.996 0.984 1.00 92.25 210 ARG A CA 1
ATOM 1515 C C . ARG A 1 210 ? -21.486 5.502 0.169 1.00 92.25 210 ARG A C 1
ATOM 1517 O O . ARG A 1 210 ? -22.185 6.418 0.584 1.00 92.25 210 ARG A O 1
ATOM 1524 N N . THR A 1 211 ? -21.773 4.785 -0.911 1.00 85.69 211 THR A N 1
ATOM 1525 C CA . THR A 1 211 ? -23.004 4.904 -1.687 1.00 85.69 211 THR A CA 1
ATOM 1526 C C . THR A 1 211 ? -23.677 3.536 -1.724 1.00 85.69 211 THR A C 1
ATOM 1528 O O . THR A 1 211 ? -23.067 2.538 -2.115 1.00 85.69 211 THR A O 1
ATOM 1531 N N . ASN A 1 212 ? -24.941 3.460 -1.295 1.00 85.69 212 ASN A N 1
ATOM 1532 C CA . ASN A 1 212 ? -25.723 2.214 -1.249 1.00 85.69 212 ASN A CA 1
ATOM 1533 C C . ASN A 1 212 ? -25.010 1.066 -0.508 1.00 85.69 212 ASN A C 1
ATOM 1535 O O . ASN A 1 212 ? -25.012 -0.082 -0.950 1.00 85.69 212 ASN A O 1
ATOM 1539 N N . GLY A 1 213 ? -24.343 1.376 0.604 1.00 86.75 213 GLY A N 1
ATOM 1540 C CA . GLY A 1 213 ? -23.639 0.374 1.403 1.00 86.75 213 GLY A CA 1
ATOM 1541 C C . GLY A 1 213 ? -22.227 0.022 0.945 1.00 86.75 213 GLY A C 1
ATOM 1542 O O . GLY A 1 213 ? -21.480 -0.596 1.706 1.00 86.75 213 GLY A O 1
ATOM 1543 N N . VAL A 1 214 ? -21.819 0.448 -0.247 1.00 90.00 214 VAL A N 1
ATOM 1544 C CA . VAL A 1 214 ? -20.514 0.128 -0.832 1.00 90.00 214 VAL A CA 1
ATOM 1545 C C . VAL A 1 214 ? -19.549 1.282 -0.598 1.00 90.00 214 VAL A C 1
ATOM 1547 O O . VAL A 1 214 ? -19.937 2.432 -0.735 1.00 90.00 214 VAL A O 1
ATOM 1550 N N . VAL A 1 215 ? -18.290 0.985 -0.257 1.00 94.00 215 VAL A N 1
ATOM 1551 C CA . VAL A 1 215 ? -17.243 2.015 -0.132 1.00 94.00 215 VAL A CA 1
ATOM 1552 C C . VAL A 1 215 ? -17.053 2.735 -1.463 1.00 94.00 215 VAL A C 1
ATOM 1554 O O . VAL A 1 215 ? -16.835 2.101 -2.503 1.00 94.00 215 VAL A O 1
ATOM 1557 N N . ASP A 1 216 ? -17.099 4.059 -1.420 1.00 94.06 216 ASP A N 1
ATOM 1558 C CA . ASP A 1 216 ? -16.859 4.893 -2.585 1.00 94.06 216 ASP A CA 1
ATOM 1559 C C . ASP A 1 216 ? -15.361 5.007 -2.846 1.00 94.06 216 ASP A C 1
ATOM 1561 O O . ASP A 1 216 ? -14.577 5.353 -1.963 1.00 94.06 216 ASP A O 1
ATOM 1565 N N . VAL A 1 217 ? -14.972 4.691 -4.082 1.00 96.44 217 VAL A N 1
ATOM 1566 C CA . VAL A 1 217 ? -13.619 4.912 -4.592 1.00 96.44 217 VAL A CA 1
ATOM 1567 C C . VAL A 1 217 ? -13.752 5.787 -5.827 1.00 96.44 217 VAL A C 1
ATOM 1569 O O . VAL A 1 217 ? -14.234 5.332 -6.867 1.00 96.44 217 VAL A O 1
ATOM 1572 N N . GLU A 1 218 ? -13.369 7.050 -5.699 1.00 96.25 218 GLU A N 1
ATOM 1573 C CA . GLU A 1 218 ? -13.416 8.021 -6.792 1.00 96.25 218 GLU A CA 1
ATOM 1574 C C . GLU A 1 218 ? -12.149 7.878 -7.643 1.00 96.25 218 GLU A C 1
ATOM 1576 O O . GLU A 1 218 ? -11.031 7.829 -7.125 1.00 96.25 218 GLU A O 1
ATOM 1581 N N . ILE A 1 219 ? -12.318 7.803 -8.962 1.00 97.31 219 ILE A N 1
ATOM 1582 C CA . ILE A 1 219 ? -11.199 7.835 -9.905 1.00 97.31 219 ILE A CA 1
ATOM 1583 C C . ILE A 1 219 ? -10.940 9.296 -10.250 1.00 97.31 219 ILE A C 1
ATOM 1585 O O . ILE A 1 219 ? -11.799 9.946 -10.844 1.00 97.31 219 ILE A O 1
ATOM 1589 N N . VAL A 1 220 ? -9.749 9.797 -9.932 1.00 97.75 220 VAL A N 1
ATOM 1590 C CA . VAL A 1 220 ? -9.368 11.183 -10.222 1.00 97.75 220 VAL A CA 1
ATOM 1591 C C . VAL A 1 220 ? -8.191 11.186 -11.182 1.00 97.75 220 VAL A C 1
ATOM 1593 O O . VAL A 1 220 ? -7.111 10.684 -10.867 1.00 97.75 220 VAL A O 1
ATOM 1596 N N . ARG A 1 221 ? -8.386 11.774 -12.367 1.00 98.00 221 ARG A N 1
ATOM 1597 C CA . ARG A 1 221 ? -7.279 12.049 -13.284 1.00 98.00 221 ARG A CA 1
ATOM 1598 C C . ARG A 1 221 ? -6.551 13.299 -12.818 1.00 98.00 221 ARG A C 1
ATOM 1600 O O . ARG A 1 221 ? -7.146 14.368 -12.744 1.00 98.00 221 ARG A O 1
ATOM 1607 N N . LEU A 1 222 ? -5.268 13.152 -12.536 1.00 97.56 222 LEU A N 1
ATOM 1608 C CA . LEU A 1 222 ? -4.426 14.241 -12.071 1.00 97.56 222 LEU A CA 1
ATOM 1609 C C . LEU A 1 222 ? -3.713 14.926 -13.249 1.00 97.56 222 LEU A C 1
ATOM 1611 O O . LEU A 1 222 ? -3.602 14.369 -14.344 1.00 97.56 222 LEU A O 1
ATOM 1615 N N . GLY A 1 223 ? -3.256 16.160 -13.038 1.00 96.44 223 GLY A N 1
ATOM 1616 C CA . GLY A 1 223 ? -2.761 17.045 -14.094 1.00 96.44 223 GLY A CA 1
ATOM 1617 C C . GLY A 1 223 ? -1.312 16.798 -14.517 1.00 96.44 223 GLY A C 1
ATOM 1618 O O . GLY A 1 223 ? -0.867 17.356 -15.521 1.00 96.44 223 GLY A O 1
ATOM 1619 N N . LYS A 1 224 ? -0.551 15.985 -13.776 1.00 97.31 224 LYS A N 1
ATOM 1620 C CA . LYS A 1 224 ? 0.878 15.728 -14.031 1.00 97.31 224 LYS A CA 1
ATOM 1621 C C . LYS A 1 224 ? 1.122 14.271 -14.407 1.00 97.31 224 LYS A C 1
ATOM 1623 O O . LYS A 1 224 ? 0.291 13.399 -14.179 1.00 97.31 224 LYS A O 1
ATOM 1628 N N . THR A 1 225 ? 2.273 14.001 -15.015 1.00 97.75 225 THR A N 1
ATOM 1629 C CA . THR A 1 225 ? 2.675 12.643 -15.401 1.00 97.75 225 THR A CA 1
ATOM 1630 C C . THR A 1 225 ? 3.193 11.843 -14.208 1.00 97.75 225 THR A C 1
ATOM 1632 O O . THR A 1 225 ? 3.677 12.411 -13.225 1.00 97.75 225 THR A O 1
ATOM 1635 N N . ALA A 1 226 ? 3.179 10.513 -14.316 1.00 96.38 226 ALA A N 1
ATOM 1636 C CA . ALA A 1 226 ? 3.699 9.606 -13.295 1.00 96.38 226 ALA A CA 1
ATOM 1637 C C . ALA A 1 226 ? 5.165 9.913 -12.946 1.00 96.38 226 ALA A C 1
ATOM 1639 O O . ALA A 1 226 ? 5.567 9.849 -11.785 1.00 96.38 226 ALA A O 1
ATOM 1640 N N . ALA A 1 227 ? 5.959 10.314 -13.945 1.00 94.44 227 ALA A N 1
ATOM 1641 C CA . ALA A 1 227 ? 7.350 10.713 -13.753 1.00 94.44 227 ALA A CA 1
ATOM 1642 C C . ALA A 1 227 ? 7.499 11.956 -12.857 1.00 94.44 227 ALA A C 1
ATOM 1644 O O . ALA A 1 227 ? 8.444 12.022 -12.072 1.00 94.44 227 ALA A O 1
ATOM 1645 N N . ILE A 1 228 ? 6.574 12.921 -12.946 1.00 94.94 228 ILE A N 1
ATOM 1646 C CA . ILE A 1 228 ? 6.612 14.129 -12.114 1.00 94.94 228 ILE A CA 1
ATOM 1647 C C . ILE A 1 228 ? 6.285 13.790 -10.661 1.00 94.94 228 ILE A C 1
ATOM 1649 O O . ILE A 1 228 ? 7.024 14.222 -9.784 1.00 94.94 228 ILE A O 1
ATOM 1653 N N . TYR A 1 229 ? 5.261 12.976 -10.383 1.00 94.44 229 TYR A N 1
ATOM 1654 C CA . TYR A 1 229 ? 5.013 12.518 -9.005 1.00 94.44 229 TYR A CA 1
ATOM 1655 C C . TYR A 1 229 ? 6.154 11.652 -8.478 1.00 94.44 229 TYR A C 1
ATOM 1657 O O . TY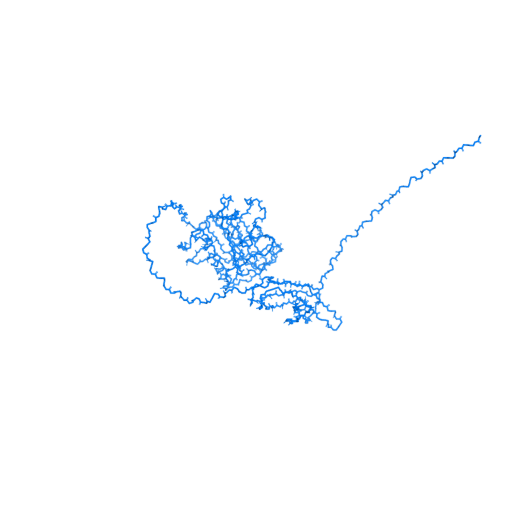R A 1 229 ? 6.478 11.712 -7.298 1.00 94.44 229 TYR A O 1
ATOM 1665 N N . GLY A 1 230 ? 6.789 10.871 -9.356 1.00 90.56 230 GLY A N 1
ATOM 1666 C CA . GLY A 1 230 ? 7.932 10.045 -8.995 1.00 90.56 230 GLY A CA 1
ATOM 1667 C C . GLY A 1 230 ? 9.164 10.850 -8.567 1.00 90.56 230 GLY A C 1
ATOM 1668 O O . GLY A 1 230 ? 9.894 10.445 -7.660 1.00 90.56 230 GLY A O 1
ATOM 1669 N N . ALA A 1 231 ? 9.393 11.994 -9.215 1.00 88.62 231 ALA A N 1
ATOM 1670 C CA . ALA A 1 231 ? 10.454 12.938 -8.868 1.00 88.62 231 ALA A CA 1
ATOM 1671 C C . ALA A 1 231 ? 10.060 13.903 -7.735 1.00 88.62 231 ALA A C 1
ATOM 1673 O O . ALA A 1 231 ? 10.939 14.415 -7.043 1.00 88.62 231 ALA A O 1
ATOM 1674 N N . GLY A 1 232 ? 8.763 14.172 -7.592 1.00 80.56 232 GLY A N 1
ATOM 1675 C CA . GLY A 1 232 ? 8.193 15.072 -6.603 1.00 80.56 232 GLY A CA 1
ATOM 1676 C C . GLY A 1 232 ? 8.030 14.443 -5.223 1.00 80.56 232 GLY A C 1
ATOM 1677 O O . GLY A 1 232 ? 8.398 13.296 -4.960 1.00 80.56 232 GLY A O 1
ATOM 1678 N N . ASP A 1 233 ? 7.469 15.240 -4.327 1.00 82.69 233 ASP A N 1
ATOM 1679 C CA . ASP A 1 233 ? 7.113 14.852 -2.972 1.00 82.69 233 ASP A CA 1
ATOM 1680 C C . ASP A 1 233 ? 5.599 14.624 -2.823 1.00 82.69 233 ASP A C 1
ATOM 1682 O O . ASP A 1 233 ? 4.793 14.865 -3.725 1.00 82.69 233 ASP A O 1
ATOM 1686 N N . PHE A 1 234 ? 5.208 14.170 -1.635 1.00 89.25 234 PHE A N 1
ATOM 1687 C CA . PHE A 1 234 ? 3.819 14.074 -1.194 1.00 89.25 234 PHE A CA 1
ATOM 1688 C C . PHE A 1 234 ? 3.002 15.355 -1.440 1.00 89.25 234 PHE A C 1
ATOM 1690 O O . PHE A 1 234 ? 1.846 15.284 -1.864 1.00 89.25 234 PHE A O 1
ATOM 1697 N N . ALA A 1 235 ? 3.602 16.528 -1.206 1.00 92.25 235 ALA A N 1
ATOM 1698 C CA . ALA A 1 235 ? 2.927 17.812 -1.363 1.00 92.25 235 ALA A CA 1
ATOM 1699 C C . ALA A 1 235 ? 2.488 18.046 -2.814 1.00 92.25 235 ALA A C 1
ATOM 1701 O O . ALA A 1 235 ? 1.396 18.562 -3.050 1.00 92.25 235 ALA A O 1
ATOM 1702 N N . THR A 1 236 ? 3.289 17.592 -3.781 1.00 94.81 236 THR A N 1
ATOM 1703 C CA . THR A 1 236 ? 2.958 17.662 -5.208 1.00 94.81 236 THR A CA 1
ATOM 1704 C C . THR A 1 236 ? 1.689 16.873 -5.537 1.00 94.81 236 THR A C 1
ATOM 1706 O O . THR A 1 236 ? 0.791 17.413 -6.180 1.00 94.81 236 THR A O 1
ATOM 1709 N N . ALA A 1 237 ? 1.585 15.616 -5.089 1.00 95.12 237 ALA A N 1
ATOM 1710 C CA . ALA A 1 237 ? 0.400 14.786 -5.331 1.00 95.12 237 ALA A CA 1
ATOM 1711 C C . ALA A 1 237 ? -0.847 15.358 -4.636 1.00 95.12 237 ALA A C 1
ATOM 1713 O O . ALA A 1 237 ? -1.915 15.440 -5.241 1.00 95.12 237 ALA A O 1
ATOM 1714 N N . ARG A 1 238 ? -0.701 15.824 -3.389 1.00 95.06 238 ARG A N 1
ATOM 1715 C CA . ARG A 1 238 ? -1.791 16.435 -2.616 1.00 95.06 238 ARG A CA 1
ATOM 1716 C C . ARG A 1 238 ? -2.318 17.721 -3.257 1.00 95.06 238 ARG A C 1
ATOM 1718 O O . ARG A 1 238 ? -3.529 17.877 -3.380 1.00 95.06 238 ARG A O 1
ATOM 1725 N N . ALA A 1 239 ? -1.434 18.632 -3.664 1.00 95.06 239 ALA A N 1
ATOM 1726 C CA . ALA A 1 239 ? -1.829 19.887 -4.302 1.00 95.06 239 ALA A CA 1
ATOM 1727 C C . ALA A 1 239 ? -2.561 19.642 -5.629 1.00 95.06 239 ALA A C 1
ATOM 1729 O O . ALA A 1 239 ? -3.568 20.285 -5.912 1.00 95.06 239 ALA A O 1
ATOM 1730 N N . ASP A 1 240 ? -2.080 18.681 -6.418 1.00 97.00 240 ASP A N 1
ATOM 1731 C CA . ASP A 1 240 ? -2.691 18.349 -7.702 1.00 97.00 240 ASP A CA 1
ATOM 1732 C C . ASP A 1 240 ? -4.048 17.647 -7.533 1.00 97.00 240 ASP A C 1
ATOM 1734 O O . ASP A 1 240 ? -4.977 17.928 -8.285 1.00 97.00 240 ASP A O 1
ATOM 1738 N N . LEU A 1 241 ? -4.210 16.810 -6.498 1.00 96.25 241 LEU A N 1
ATOM 1739 C CA . LEU A 1 241 ? -5.508 16.231 -6.139 1.00 96.25 241 LEU A CA 1
ATOM 1740 C C . LEU A 1 241 ? -6.530 17.311 -5.754 1.00 96.25 241 LEU A C 1
ATOM 1742 O O . LEU A 1 241 ? -7.661 17.260 -6.227 1.00 96.25 241 LEU A O 1
ATOM 1746 N N . ILE A 1 242 ? -6.132 18.295 -4.939 1.00 93.50 242 ILE A N 1
ATOM 1747 C CA . ILE A 1 242 ? -6.996 19.427 -4.549 1.00 93.50 242 ILE A CA 1
ATOM 1748 C C . ILE A 1 242 ? -7.432 20.243 -5.774 1.00 93.50 242 ILE A C 1
ATOM 1750 O O . ILE A 1 242 ? -8.538 20.774 -5.798 1.00 93.50 242 ILE A O 1
ATOM 1754 N N . ALA A 1 243 ? -6.576 20.352 -6.792 1.00 94.62 243 ALA A N 1
ATOM 1755 C CA . ALA A 1 243 ? -6.916 21.041 -8.032 1.00 94.62 243 ALA A CA 1
ATOM 1756 C C . ALA A 1 243 ? -7.841 20.214 -8.947 1.00 94.62 243 ALA A C 1
ATOM 1758 O O . ALA A 1 243 ? -8.641 20.789 -9.683 1.00 94.62 243 ALA A O 1
ATOM 1759 N N . ALA A 1 244 ? -7.723 18.884 -8.925 1.00 93.94 244 ALA A N 1
ATOM 1760 C CA . ALA A 1 244 ? -8.416 17.980 -9.846 1.00 93.94 244 ALA A CA 1
ATOM 1761 C C . ALA A 1 244 ? -9.772 17.457 -9.339 1.00 93.94 244 ALA A C 1
ATOM 1763 O O . ALA A 1 244 ? -10.573 16.970 -10.135 1.00 93.94 244 ALA A O 1
ATOM 1764 N N . SER A 1 245 ? -10.036 17.527 -8.036 1.00 92.12 245 SER A N 1
ATOM 1765 C CA . SER A 1 245 ? -11.272 17.044 -7.409 1.00 92.12 245 SER A CA 1
ATOM 1766 C C . SER A 1 245 ? -11.690 18.008 -6.292 1.00 92.12 245 SER A C 1
ATOM 1768 O O . SER A 1 245 ? -10.813 18.635 -5.691 1.00 92.12 245 SER A O 1
ATOM 1770 N N . PRO A 1 246 ? -12.999 18.160 -5.990 1.00 88.12 246 PRO A N 1
ATOM 1771 C CA . PRO A 1 246 ? -13.443 18.993 -4.878 1.00 88.12 246 PRO A CA 1
ATOM 1772 C C . PRO A 1 246 ? -12.656 18.669 -3.602 1.00 88.12 246 PRO A C 1
ATOM 1774 O O . PRO A 1 246 ? -12.421 17.488 -3.320 1.00 88.12 246 PRO A O 1
ATOM 1777 N N . PRO A 1 247 ? -12.223 19.677 -2.826 1.00 83.75 247 PRO A N 1
ATOM 1778 C CA . PRO A 1 247 ? -11.483 19.420 -1.602 1.00 83.75 247 PRO A CA 1
ATOM 1779 C C . PRO A 1 247 ? -12.336 18.578 -0.650 1.00 83.75 247 PRO A C 1
ATOM 1781 O O . PRO A 1 247 ? -13.560 18.710 -0.608 1.00 83.75 247 PRO A O 1
ATOM 1784 N N . ALA A 1 248 ? -11.684 17.706 0.120 1.00 87.62 248 ALA A N 1
ATOM 1785 C CA . ALA A 1 248 ? -12.349 17.021 1.221 1.00 87.62 248 ALA A CA 1
ATOM 1786 C C . ALA A 1 248 ? -12.988 18.063 2.154 1.00 87.62 248 ALA A C 1
ATOM 1788 O O . ALA A 1 248 ? -12.402 19.125 2.393 1.00 87.62 248 ALA A O 1
ATOM 1789 N N . ALA A 1 249 ? -14.177 17.768 2.685 1.00 89.00 249 ALA A N 1
ATOM 1790 C CA . ALA A 1 249 ? -14.745 18.607 3.732 1.00 89.00 249 ALA A CA 1
ATOM 1791 C C . ALA A 1 249 ? -13.763 18.689 4.923 1.00 89.00 249 ALA A C 1
ATOM 1793 O O . ALA A 1 249 ? -12.985 17.757 5.127 1.00 89.00 249 ALA A O 1
ATOM 1794 N N . PRO A 1 250 ? -13.800 19.740 5.764 1.00 88.44 250 PRO A N 1
ATOM 1795 C CA . PRO A 1 250 ? -12.892 19.863 6.917 1.00 88.44 250 PRO A CA 1
ATOM 1796 C C . PRO A 1 250 ? -12.936 18.678 7.899 1.00 88.44 250 PRO A C 1
ATOM 1798 O O . PRO A 1 250 ? -12.020 18.457 8.690 1.00 88.44 250 PRO A O 1
ATOM 1801 N N . THR A 1 251 ? -14.027 17.920 7.868 1.00 89.50 251 THR A N 1
ATOM 1802 C CA . THR A 1 251 ? -14.258 16.718 8.667 1.00 89.50 251 THR A CA 1
ATOM 1803 C C . THR A 1 251 ? -13.905 15.427 7.933 1.00 89.50 251 THR A C 1
ATOM 1805 O O . THR A 1 251 ? -14.082 14.359 8.495 1.00 89.50 251 THR A O 1
ATOM 1808 N N . GLN A 1 252 ? -13.426 15.470 6.691 1.00 92.56 252 GLN A N 1
ATOM 1809 C CA . GLN A 1 252 ? -13.115 14.282 5.899 1.00 92.56 252 GLN A CA 1
ATOM 1810 C C . GLN A 1 252 ? -11.608 14.060 5.778 1.00 92.56 252 GLN A C 1
ATOM 1812 O O . GLN A 1 252 ? -10.848 14.971 5.453 1.00 92.56 252 GLN A O 1
ATOM 1817 N N . GLY A 1 253 ? -11.189 12.814 5.989 1.00 95.31 253 GLY A N 1
ATOM 1818 C CA . GLY A 1 253 ? -9.850 12.348 5.653 1.00 95.31 253 GLY A CA 1
ATOM 1819 C C . GLY A 1 253 ? -9.770 11.887 4.199 1.00 95.31 253 GLY A C 1
ATOM 1820 O O . GLY A 1 253 ? -10.783 11.541 3.596 1.00 95.31 253 GLY A O 1
ATOM 1821 N N . THR A 1 254 ? -8.575 11.845 3.616 1.00 97.06 254 THR A N 1
ATOM 1822 C CA . THR A 1 254 ? -8.363 11.347 2.243 1.00 97.06 254 THR A CA 1
ATOM 1823 C C . THR A 1 254 ? -7.352 10.214 2.221 1.00 97.06 254 THR A C 1
ATOM 1825 O O . THR A 1 254 ? -6.299 10.328 2.833 1.00 97.06 254 THR A O 1
ATOM 1828 N N . VAL A 1 255 ? -7.636 9.146 1.477 1.00 98.12 255 VAL A N 1
ATOM 1829 C CA . VAL A 1 255 ? -6.671 8.087 1.160 1.00 98.12 255 VAL A CA 1
ATOM 1830 C C . VAL A 1 255 ? -6.462 8.051 -0.348 1.00 98.12 255 VAL A C 1
ATOM 1832 O O . VAL A 1 255 ? -7.373 7.698 -1.093 1.00 98.12 255 VAL A O 1
ATOM 1835 N N . LEU A 1 256 ? -5.272 8.438 -0.797 1.00 98.00 256 LEU A N 1
ATOM 1836 C CA . LEU A 1 256 ? -4.879 8.520 -2.199 1.00 98.00 256 LEU A CA 1
ATOM 1837 C C . LEU A 1 256 ? -3.988 7.335 -2.581 1.00 98.00 256 LEU A C 1
ATOM 1839 O O . LEU A 1 256 ? -2.849 7.235 -2.131 1.00 98.00 256 LEU A O 1
ATOM 1843 N N . TYR A 1 257 ? -4.495 6.487 -3.468 1.00 98.25 257 TYR A N 1
ATOM 1844 C CA . TYR A 1 257 ? -3.771 5.398 -4.117 1.00 98.25 257 TYR A CA 1
ATOM 1845 C C . TYR A 1 257 ? -3.265 5.860 -5.480 1.00 98.25 257 TYR A C 1
ATOM 1847 O O . TYR A 1 257 ? -4.046 6.390 -6.273 1.00 98.25 257 TYR A O 1
ATOM 1855 N N . MET A 1 258 ? -1.979 5.662 -5.771 1.00 97.88 258 MET A N 1
ATOM 1856 C CA . MET A 1 258 ? -1.400 5.998 -7.074 1.00 97.88 258 MET A CA 1
ATOM 1857 C C . MET A 1 258 ? -0.350 4.978 -7.499 1.00 97.88 258 MET A C 1
ATOM 1859 O O . MET A 1 258 ? 0.601 4.712 -6.765 1.00 97.88 258 MET A O 1
ATOM 1863 N N . ASP A 1 259 ? -0.451 4.482 -8.731 1.00 97.25 259 ASP A N 1
ATOM 1864 C CA . ASP A 1 259 ? 0.563 3.612 -9.332 1.00 97.25 259 ASP A CA 1
ATOM 1865 C C . ASP A 1 259 ? 1.778 4.428 -9.809 1.00 97.25 259 ASP A C 1
ATOM 1867 O O . ASP A 1 259 ? 1.991 4.649 -11.000 1.00 97.25 259 ASP A O 1
ATOM 1871 N N . VAL A 1 260 ? 2.570 4.952 -8.871 1.00 96.06 260 VAL A N 1
ATOM 1872 C CA . VAL A 1 260 ? 3.761 5.754 -9.181 1.00 96.06 260 VAL A CA 1
ATOM 1873 C C . VAL A 1 260 ? 4.977 5.304 -8.380 1.00 96.06 260 VAL A C 1
ATOM 1875 O O . VAL A 1 260 ? 4.896 4.908 -7.218 1.00 96.06 260 VAL A O 1
ATOM 1878 N N . MET A 1 261 ? 6.144 5.364 -9.020 1.00 92.62 261 MET A N 1
ATOM 1879 C CA . MET A 1 261 ? 7.429 5.071 -8.390 1.00 92.62 261 MET A CA 1
ATOM 1880 C C . MET A 1 261 ? 8.038 6.367 -7.861 1.00 92.62 261 MET A C 1
ATOM 1882 O O . MET A 1 261 ? 8.604 7.130 -8.641 1.00 92.62 261 MET A O 1
ATOM 1886 N N . ILE A 1 262 ? 7.957 6.599 -6.550 1.00 90.75 262 ILE A N 1
ATOM 1887 C CA . ILE A 1 262 ? 8.556 7.785 -5.922 1.00 90.75 262 ILE A CA 1
ATOM 1888 C C . ILE A 1 262 ? 10.033 7.588 -5.553 1.00 90.75 262 ILE A C 1
ATOM 1890 O O . ILE A 1 262 ? 10.494 6.479 -5.261 1.00 90.75 262 ILE A O 1
ATOM 1894 N N . ALA A 1 263 ? 10.799 8.679 -5.574 1.00 85.38 263 ALA A N 1
ATOM 1895 C CA . ALA A 1 263 ? 12.217 8.678 -5.214 1.00 85.38 263 ALA A CA 1
ATOM 1896 C C . ALA A 1 263 ? 12.454 8.503 -3.702 1.00 85.38 263 ALA A C 1
ATOM 1898 O O . ALA A 1 263 ? 13.492 7.967 -3.301 1.00 85.38 263 ALA A O 1
ATOM 1899 N N . GLN A 1 264 ? 11.497 8.934 -2.875 1.00 78.69 264 GLN A N 1
ATOM 1900 C CA . GLN A 1 264 ? 11.565 8.850 -1.414 1.00 78.69 264 GLN A CA 1
ATOM 1901 C C . GLN A 1 264 ? 11.620 7.397 -0.924 1.00 78.69 264 GLN A C 1
ATOM 1903 O O . GLN A 1 264 ? 11.269 6.463 -1.644 1.00 78.69 264 GLN A O 1
ATOM 1908 N N . GLN A 1 265 ? 12.112 7.191 0.302 1.00 76.19 265 GLN A N 1
ATOM 1909 C CA . GLN A 1 265 ? 12.328 5.841 0.831 1.00 76.19 265 GLN A CA 1
ATOM 1910 C C . GLN A 1 265 ? 11.057 5.164 1.355 1.00 76.19 265 GLN A C 1
ATOM 1912 O O . GLN A 1 265 ? 11.007 3.935 1.316 1.00 76.19 265 GLN A O 1
ATOM 1917 N N . ALA A 1 266 ? 10.058 5.934 1.787 1.00 88.56 266 ALA A N 1
ATOM 1918 C CA . ALA A 1 266 ? 8.841 5.415 2.403 1.00 88.56 266 ALA A CA 1
ATOM 1919 C C . ALA A 1 266 ? 7.910 4.719 1.393 1.00 88.56 266 ALA A C 1
ATOM 1921 O O . ALA A 1 266 ? 7.880 5.069 0.210 1.00 88.56 266 ALA A O 1
ATOM 1922 N N . CYS A 1 267 ? 7.170 3.715 1.869 1.00 93.19 267 CYS A N 1
ATOM 1923 C CA . CYS A 1 267 ? 6.158 3.006 1.081 1.00 93.19 267 CYS A CA 1
ATOM 1924 C C . CYS A 1 267 ? 4.806 3.721 1.077 1.00 93.19 267 CYS A C 1
ATOM 1926 O O . CYS A 1 267 ? 4.040 3.527 0.138 1.00 93.19 267 CYS A O 1
ATOM 1928 N N . GLY A 1 268 ? 4.544 4.534 2.096 1.00 94.69 268 GLY A N 1
ATOM 1929 C CA . GLY A 1 268 ? 3.373 5.375 2.255 1.00 94.69 268 GLY A CA 1
ATOM 1930 C C . GLY A 1 268 ? 3.728 6.587 3.110 1.00 94.69 268 GLY A C 1
ATOM 1931 O O . GLY A 1 268 ? 4.849 6.697 3.617 1.00 94.69 268 GLY A O 1
ATOM 1932 N N . ILE A 1 269 ? 2.818 7.554 3.140 1.00 93.81 269 ILE A N 1
ATOM 1933 C CA . ILE A 1 269 ? 2.956 8.783 3.921 1.00 93.81 269 ILE A CA 1
ATOM 1934 C C . ILE A 1 269 ? 1.585 9.142 4.465 1.00 93.81 269 ILE A C 1
ATOM 1936 O O . ILE A 1 269 ? 0.610 9.164 3.708 1.00 93.81 269 ILE A O 1
ATOM 1940 N N . ALA A 1 270 ? 1.536 9.513 5.736 1.00 94.06 270 ALA A N 1
ATOM 1941 C CA . ALA A 1 270 ? 0.330 9.981 6.383 1.00 94.06 270 ALA A CA 1
ATOM 1942 C C . ALA A 1 270 ? 0.518 11.336 7.074 1.00 94.06 270 ALA A C 1
ATOM 1944 O O . ALA A 1 270 ? 1.616 11.738 7.454 1.00 94.06 270 ALA A O 1
ATOM 1945 N N . SER A 1 271 ? -0.589 12.046 7.242 1.00 91.31 271 SER A N 1
ATOM 1946 C CA . SER A 1 271 ? -0.727 13.242 8.066 1.00 91.31 271 SER A CA 1
ATOM 1947 C C . SER A 1 271 ? -2.031 13.130 8.845 1.00 91.31 271 SER A C 1
ATOM 1949 O O . SER A 1 271 ? -2.984 12.556 8.323 1.00 91.31 271 SER A O 1
ATOM 1951 N N . ALA A 1 272 ? -2.075 13.659 10.069 1.00 88.00 272 ALA A N 1
ATOM 1952 C CA . ALA A 1 272 ? -3.255 13.607 10.936 1.00 88.00 272 ALA A CA 1
ATOM 1953 C C . ALA A 1 272 ? -4.138 14.867 10.857 1.00 88.00 272 ALA A C 1
ATOM 1955 O O . ALA A 1 272 ? -5.285 14.824 11.295 1.00 88.00 272 ALA A O 1
ATOM 1956 N N . ASP A 1 273 ? -3.640 15.983 10.307 1.00 86.06 273 ASP A N 1
ATOM 1957 C CA . ASP A 1 273 ? -4.386 17.249 10.293 1.00 86.06 273 ASP A CA 1
ATOM 1958 C C . ASP A 1 273 ? -4.200 18.069 8.994 1.00 86.06 273 ASP A C 1
ATOM 1960 O O . ASP A 1 273 ? -3.143 18.671 8.769 1.00 86.06 273 ASP A O 1
ATOM 1964 N N . PRO A 1 274 ? -5.218 18.105 8.112 1.00 89.12 274 PRO A N 1
ATOM 1965 C CA . PRO A 1 274 ? -6.318 17.141 8.043 1.00 89.12 274 PRO A CA 1
ATOM 1966 C C . PRO A 1 274 ? -5.791 15.737 7.686 1.00 89.12 274 PRO A C 1
ATOM 1968 O O . PRO A 1 274 ? -4.759 15.636 7.010 1.00 89.12 274 PRO A O 1
ATOM 1971 N N . PRO A 1 275 ? -6.501 14.655 8.062 1.00 93.56 275 PRO A N 1
ATOM 1972 C CA . PRO A 1 275 ? -6.055 13.305 7.768 1.00 93.56 275 PRO A CA 1
ATOM 1973 C C . PRO A 1 275 ? -5.863 13.060 6.282 1.00 93.56 275 PRO A C 1
ATOM 1975 O O . PRO A 1 275 ? -6.779 13.223 5.471 1.00 93.56 275 PRO A O 1
ATOM 1978 N N . PHE A 1 276 ? -4.663 12.640 5.920 1.00 95.56 276 PHE A N 1
ATOM 1979 C CA . PHE A 1 276 ? -4.328 12.332 4.544 1.00 95.56 276 PHE A CA 1
ATOM 1980 C C . PHE A 1 276 ? -3.362 11.161 4.517 1.00 95.56 276 PHE A C 1
ATOM 1982 O O . PHE A 1 276 ? -2.318 11.232 5.150 1.00 95.56 276 PHE A O 1
ATOM 1989 N N . VAL A 1 277 ? -3.683 10.131 3.745 1.00 97.12 277 VAL A N 1
ATOM 1990 C CA . VAL A 1 277 ? -2.836 8.970 3.470 1.00 97.12 277 VAL A CA 1
ATOM 1991 C C . VAL A 1 277 ? -2.495 8.955 1.985 1.00 97.12 277 VAL A C 1
ATOM 1993 O O . VAL A 1 277 ? -3.377 9.111 1.142 1.00 97.12 277 VAL A O 1
ATOM 1996 N N . TYR A 1 278 ? -1.227 8.746 1.653 1.00 97.12 278 TYR A N 1
ATOM 1997 C CA . TYR A 1 278 ? -0.738 8.591 0.288 1.00 97.12 278 TYR A CA 1
ATOM 1998 C C . TYR A 1 278 ? -0.002 7.265 0.118 1.00 97.12 278 TYR A C 1
ATOM 2000 O O . TYR A 1 278 ? 0.983 7.005 0.806 1.00 97.12 278 TYR A O 1
ATOM 2008 N N . ILE A 1 279 ? -0.467 6.453 -0.832 1.00 97.44 279 ILE A N 1
ATOM 2009 C CA . ILE A 1 279 ? 0.054 5.121 -1.142 1.00 97.44 279 ILE A CA 1
ATOM 2010 C C . ILE A 1 279 ? 0.602 5.117 -2.585 1.00 97.44 279 ILE A C 1
ATOM 2012 O O . ILE A 1 279 ? -0.157 4.908 -3.536 1.00 97.44 279 ILE A O 1
ATOM 2016 N N . PRO A 1 280 ? 1.915 5.359 -2.778 1.00 96.56 280 PRO A N 1
ATOM 2017 C CA . PRO A 1 280 ? 2.612 5.194 -4.056 1.00 96.56 280 PRO A CA 1
ATOM 2018 C C . PRO A 1 280 ? 2.866 3.703 -4.344 1.00 96.56 280 PRO A C 1
ATOM 2020 O O . PRO A 1 280 ? 3.912 3.143 -4.019 1.00 96.56 280 PRO A O 1
ATOM 2023 N N . GLU A 1 281 ? 1.905 3.024 -4.955 1.00 96.00 281 GLU A N 1
ATOM 2024 C CA . GLU A 1 281 ? 1.843 1.560 -5.023 1.00 96.00 281 GLU A CA 1
ATOM 2025 C C . GLU A 1 281 ? 3.070 0.912 -5.674 1.00 96.00 281 GLU A C 1
ATOM 2027 O O . GLU A 1 281 ? 3.633 -0.049 -5.134 1.00 96.00 281 GLU A O 1
ATOM 2032 N N . ALA A 1 282 ? 3.541 1.464 -6.800 1.00 94.62 282 ALA A N 1
ATOM 2033 C CA . ALA A 1 282 ? 4.702 0.937 -7.512 1.00 94.62 282 ALA A CA 1
ATOM 2034 C C . ALA A 1 282 ? 5.988 1.007 -6.681 1.00 94.62 282 ALA A C 1
ATOM 2036 O O . ALA A 1 282 ? 6.895 0.202 -6.906 1.00 94.62 282 ALA A O 1
ATOM 2037 N N . ARG A 1 283 ? 6.085 1.928 -5.712 1.00 91.38 283 ARG A N 1
ATOM 2038 C CA . ARG A 1 283 ? 7.290 2.111 -4.893 1.00 91.38 283 ARG A CA 1
ATOM 2039 C C . ARG A 1 283 ? 7.674 0.842 -4.144 1.00 91.38 283 ARG A C 1
ATOM 2041 O O . ARG A 1 283 ? 8.834 0.430 -4.184 1.00 91.38 283 ARG A O 1
ATOM 2048 N N . CYS A 1 284 ? 6.699 0.235 -3.479 1.00 88.94 284 CYS A N 1
ATOM 2049 C CA . CYS A 1 284 ? 6.900 -0.973 -2.684 1.00 88.94 284 CYS A CA 1
ATOM 2050 C C . CYS A 1 284 ? 6.192 -2.196 -3.268 1.00 88.94 284 CYS A C 1
ATOM 2052 O O . CYS A 1 284 ? 6.206 -3.256 -2.650 1.00 88.94 284 CYS A O 1
ATOM 2054 N N . ASN A 1 285 ? 5.654 -2.079 -4.490 1.00 91.44 285 ASN A N 1
ATOM 2055 C CA . ASN A 1 285 ? 4.869 -3.123 -5.145 1.00 91.44 285 ASN A CA 1
ATOM 2056 C C . ASN A 1 285 ? 3.682 -3.560 -4.260 1.00 91.44 285 ASN A C 1
ATOM 2058 O O . ASN A 1 285 ? 3.384 -4.748 -4.140 1.00 91.44 285 ASN A O 1
ATOM 2062 N N . ASN A 1 286 ? 3.021 -2.579 -3.642 1.00 91.81 286 ASN A N 1
ATOM 2063 C CA . ASN A 1 286 ? 1.881 -2.754 -2.739 1.00 91.81 286 ASN A CA 1
ATOM 2064 C C . ASN A 1 286 ? 0.572 -2.439 -3.472 1.00 91.81 286 ASN A C 1
ATOM 2066 O O . ASN A 1 286 ? -0.247 -1.656 -2.999 1.00 91.81 286 ASN A O 1
ATOM 2070 N N . HIS A 1 287 ? 0.408 -3.005 -4.667 1.00 95.25 287 HIS A N 1
ATOM 2071 C CA . HIS A 1 287 ? -0.816 -2.823 -5.438 1.00 95.25 287 HIS A CA 1
ATOM 2072 C C . HIS A 1 287 ? -1.981 -3.521 -4.729 1.00 95.25 287 HIS A C 1
ATOM 2074 O O . HIS A 1 287 ? -1.834 -4.693 -4.354 1.00 95.25 287 HIS A O 1
ATOM 2080 N N . PRO A 1 288 ? -3.129 -2.844 -4.567 1.00 96.81 288 PRO A N 1
ATOM 2081 C CA . PRO A 1 288 ? -4.368 -3.485 -4.173 1.00 96.81 288 PRO A CA 1
ATOM 2082 C C . PRO A 1 288 ? -4.678 -4.690 -5.060 1.00 96.81 288 PRO A C 1
ATOM 2084 O O . PRO A 1 288 ? -4.497 -4.649 -6.278 1.00 96.81 288 PRO A O 1
ATOM 2087 N N . THR A 1 289 ? -5.193 -5.764 -4.467 1.00 95.81 289 THR A N 1
ATOM 2088 C CA . THR A 1 289 ? -5.723 -6.908 -5.225 1.00 95.81 289 THR A CA 1
ATOM 2089 C C . THR A 1 289 ? -7.072 -7.337 -4.664 1.00 95.81 289 THR A C 1
ATOM 2091 O O . THR A 1 289 ? -7.394 -7.030 -3.525 1.00 95.81 289 THR A O 1
ATOM 2094 N N . THR A 1 290 ? -7.864 -8.083 -5.433 1.00 96.00 290 THR A N 1
ATOM 2095 C CA . THR A 1 290 ? -9.137 -8.662 -4.959 1.00 96.00 290 THR A CA 1
ATOM 2096 C C . THR A 1 290 ? -8.974 -10.023 -4.275 1.00 96.00 290 THR A C 1
ATOM 2098 O O . THR A 1 290 ? -9.956 -10.645 -3.884 1.00 96.00 290 THR A O 1
ATOM 2101 N N . THR A 1 291 ? -7.741 -10.523 -4.165 1.00 95.31 291 THR A N 1
ATOM 2102 C CA . THR A 1 291 ? -7.442 -11.878 -3.670 1.00 95.31 291 THR A CA 1
ATOM 2103 C C . THR A 1 291 ? -6.510 -11.886 -2.465 1.00 95.31 291 THR A C 1
ATOM 2105 O O . THR A 1 291 ? -6.200 -12.951 -1.939 1.00 95.31 291 THR A O 1
ATOM 2108 N N . SER A 1 292 ? -6.000 -10.728 -2.055 1.00 91.69 292 SER A N 1
ATOM 2109 C CA . SER A 1 292 ? -5.144 -10.596 -0.880 1.00 91.69 292 SER A CA 1
ATOM 2110 C C . SER A 1 292 ? -5.938 -10.851 0.398 1.00 91.69 292 SER A C 1
ATOM 2112 O O . SER A 1 292 ? -7.137 -10.600 0.487 1.00 91.69 292 SER A O 1
ATOM 2114 N N . THR A 1 293 ? -5.254 -11.331 1.422 1.00 94.06 293 THR A N 1
ATOM 2115 C CA . THR A 1 293 ? -5.753 -11.333 2.797 1.00 94.06 293 THR A CA 1
ATOM 2116 C C . THR A 1 293 ? -4.813 -10.483 3.624 1.00 94.06 293 THR A C 1
ATOM 2118 O O . THR A 1 293 ? -3.601 -10.537 3.391 1.00 94.06 293 THR A O 1
ATOM 2121 N N . PHE A 1 294 ? -5.327 -9.726 4.593 1.00 95.38 294 PHE A N 1
ATOM 2122 C CA . PHE A 1 294 ? -4.455 -8.985 5.508 1.00 95.38 294 PHE A CA 1
ATOM 2123 C C . PHE A 1 294 ? -3.418 -9.924 6.161 1.00 95.38 294 PHE A C 1
ATOM 2125 O O . PHE A 1 294 ? -3.796 -11.037 6.540 1.00 95.38 294 PHE A O 1
ATOM 2132 N N . PRO A 1 295 ? -2.130 -9.533 6.289 1.00 95.38 295 PRO A N 1
ATOM 2133 C CA . PRO A 1 295 ? -1.503 -8.245 5.934 1.00 95.38 295 PRO A CA 1
ATOM 2134 C C . PRO A 1 295 ? -0.819 -8.221 4.546 1.00 95.38 295 PRO A C 1
ATOM 2136 O O . PRO A 1 295 ? 0.157 -7.509 4.326 1.00 95.38 295 PRO A O 1
ATOM 2139 N N . SER A 1 296 ? -1.265 -9.036 3.591 1.00 90.88 296 SER A N 1
ATOM 2140 C CA . SER A 1 296 ? -0.691 -9.085 2.237 1.00 90.88 296 SER A CA 1
ATOM 2141 C C . SER A 1 296 ? -1.310 -8.045 1.297 1.00 90.88 296 SER A C 1
ATOM 2143 O O . SER A 1 296 ? -2.397 -7.527 1.543 1.00 90.88 296 SER A O 1
ATOM 2145 N N . GLY A 1 297 ? -0.643 -7.791 0.168 1.00 88.50 297 GLY A N 1
ATOM 2146 C CA . GLY A 1 297 ? -1.111 -6.830 -0.836 1.00 88.50 297 GLY A CA 1
ATOM 2147 C C . GLY A 1 297 ? -0.962 -5.385 -0.365 1.00 88.50 297 GLY A C 1
ATOM 2148 O O . GLY A 1 297 ? 0.070 -5.020 0.199 1.00 88.50 297 GLY A O 1
ATOM 2149 N N . GLY A 1 298 ? -1.987 -4.571 -0.615 1.00 93.88 298 GLY A N 1
ATOM 2150 C CA . GLY A 1 298 ? -2.038 -3.176 -0.169 1.00 93.88 298 GLY A CA 1
ATOM 2151 C C . GLY A 1 298 ? -2.493 -2.999 1.285 1.00 93.88 298 GLY A C 1
ATOM 2152 O O . GLY A 1 298 ? -2.227 -1.957 1.880 1.00 93.88 298 GLY A O 1
ATOM 2153 N N . SER A 1 299 ? -3.152 -4.002 1.876 1.00 96.88 299 SER A N 1
ATOM 2154 C CA . SER A 1 299 ? -3.852 -3.859 3.160 1.00 96.88 299 SER A CA 1
ATOM 2155 C C . SER A 1 299 ? -2.960 -3.520 4.354 1.00 96.88 299 SER A C 1
ATOM 2157 O O . SER A 1 299 ? -3.353 -2.694 5.172 1.00 96.88 299 SER A O 1
ATOM 2159 N N . TYR A 1 300 ? -1.761 -4.102 4.470 1.00 96.75 300 TYR A N 1
ATOM 2160 C CA . TYR A 1 300 ? -0.855 -3.758 5.572 1.00 96.75 300 TYR A CA 1
ATOM 2161 C C . TYR A 1 300 ? -0.476 -2.286 5.539 1.00 96.75 300 TYR A C 1
ATOM 2163 O O . TYR A 1 300 ? -0.593 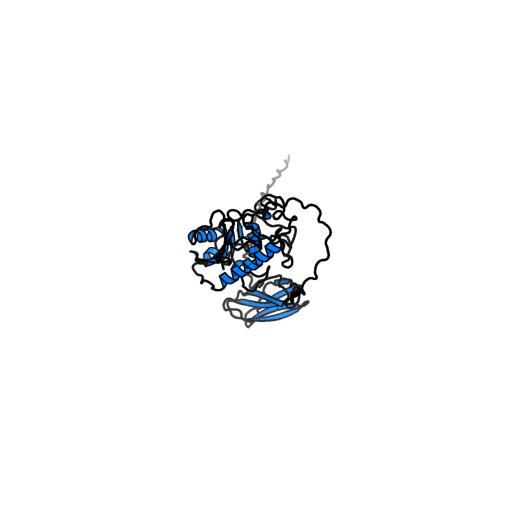-1.595 6.545 1.00 96.75 300 TYR A O 1
ATOM 2171 N N . LEU A 1 301 ? -0.041 -1.814 4.369 1.00 96.62 301 LEU A N 1
ATOM 2172 C CA . LEU A 1 301 ? 0.384 -0.434 4.217 1.00 96.62 301 LEU A CA 1
ATOM 2173 C C . LEU A 1 301 ? -0.790 0.516 4.460 1.00 96.62 301 LEU A C 1
ATOM 2175 O O . LEU A 1 301 ? -0.622 1.518 5.140 1.00 96.62 301 LEU A O 1
ATOM 2179 N N . LEU A 1 302 ? -1.984 0.181 3.966 1.00 98.06 302 LEU A N 1
ATOM 2180 C CA . LEU A 1 302 ? -3.177 0.960 4.271 1.00 98.06 302 LEU A CA 1
ATOM 2181 C C . LEU A 1 302 ? -3.419 1.049 5.785 1.00 98.06 302 LEU A C 1
ATOM 2183 O O . LEU A 1 302 ? -3.576 2.151 6.294 1.00 98.06 302 LEU A O 1
ATOM 2187 N N . ALA A 1 303 ? -3.417 -0.075 6.507 1.00 97.62 303 ALA A N 1
ATOM 2188 C CA . ALA A 1 303 ? -3.599 -0.067 7.959 1.00 97.62 303 ALA A CA 1
ATOM 2189 C C . ALA A 1 303 ? -2.504 0.747 8.673 1.00 97.62 303 ALA A C 1
ATOM 2191 O O . ALA A 1 303 ? -2.812 1.581 9.516 1.00 97.62 303 ALA A O 1
ATOM 2192 N N . HIS A 1 304 ? -1.240 0.563 8.290 1.00 96.50 304 HIS A N 1
ATOM 2193 C CA . HIS A 1 304 ? -0.106 1.309 8.835 1.00 96.50 304 HIS A CA 1
ATOM 2194 C C . HIS A 1 304 ? -0.295 2.823 8.696 1.00 96.50 304 HIS A C 1
ATOM 2196 O O . HIS A 1 304 ? -0.248 3.556 9.681 1.00 96.50 304 HIS A O 1
ATOM 2202 N N . GLU A 1 305 ? -0.555 3.304 7.479 1.00 96.62 305 GLU A N 1
ATOM 2203 C CA . GLU A 1 305 ? -0.693 4.740 7.236 1.00 96.62 305 GLU A CA 1
ATOM 2204 C C . GLU A 1 305 ? -1.986 5.311 7.835 1.00 96.62 305 GLU A C 1
ATOM 2206 O O . GLU A 1 305 ? -2.026 6.467 8.257 1.00 96.62 305 GLU A O 1
ATOM 2211 N N . MET A 1 306 ? -3.056 4.515 7.917 1.00 96.69 306 MET A N 1
ATOM 2212 C CA . MET A 1 306 ? -4.283 4.941 8.590 1.00 96.69 306 MET A CA 1
ATOM 2213 C C . MET A 1 306 ? -4.086 5.127 10.091 1.00 96.69 306 MET A C 1
ATOM 2215 O O . MET A 1 306 ? -4.627 6.083 10.640 1.00 96.69 306 MET A O 1
ATOM 2219 N N . THR A 1 307 ? -3.285 4.283 10.744 1.00 95.12 307 THR A N 1
ATOM 2220 C CA . THR A 1 307 ? -2.928 4.456 12.158 1.00 95.12 307 THR A CA 1
ATOM 2221 C C . THR A 1 307 ? -2.301 5.833 12.402 1.00 95.12 307 THR A C 1
ATOM 2223 O O . THR A 1 307 ? -2.766 6.566 13.278 1.00 95.12 307 THR A O 1
ATOM 2226 N N . HIS A 1 308 ? -1.351 6.257 11.561 1.00 92.94 308 HIS A N 1
ATOM 2227 C CA . HIS A 1 308 ? -0.801 7.622 11.594 1.00 92.94 308 HIS A CA 1
ATOM 2228 C C . HIS A 1 308 ? -1.870 8.690 11.337 1.00 92.94 308 HIS A C 1
ATOM 2230 O O . HIS A 1 308 ? -1.964 9.678 12.066 1.00 92.94 308 HIS A O 1
ATOM 2236 N N . ALA A 1 309 ? -2.720 8.493 10.326 1.00 93.56 309 ALA A N 1
ATOM 2237 C CA . ALA A 1 309 ? -3.772 9.447 9.970 1.00 93.56 309 ALA A CA 1
ATOM 2238 C C . ALA A 1 309 ? -4.849 9.610 11.059 1.00 93.56 309 ALA A C 1
ATOM 2240 O O . ALA A 1 309 ? -5.479 10.664 11.143 1.00 93.56 309 ALA A O 1
ATOM 2241 N N . PHE A 1 310 ? -5.048 8.601 11.911 1.00 92.25 310 PHE A N 1
ATOM 2242 C CA . PHE A 1 310 ? -5.929 8.697 13.073 1.00 92.25 310 PHE A CA 1
ATOM 2243 C C . PHE A 1 310 ? -5.352 9.521 14.224 1.00 92.25 310 PHE A C 1
ATOM 2245 O O . PHE A 1 310 ? -6.100 9.843 15.148 1.00 92.25 310 PHE A O 1
ATOM 2252 N N . GLY A 1 311 ? -4.070 9.884 14.161 1.00 87.62 311 GLY A N 1
ATOM 2253 C CA . GLY A 1 311 ? -3.398 10.681 15.182 1.00 87.62 311 GLY A CA 1
ATOM 2254 C C . GLY A 1 311 ? -2.212 9.988 15.838 1.00 87.62 311 GLY A C 1
ATOM 2255 O O . GLY A 1 311 ? -1.588 10.600 16.705 1.00 87.62 311 GLY A O 1
ATOM 2256 N N . ALA A 1 312 ? -1.859 8.762 15.429 1.00 86.94 312 ALA A N 1
ATOM 2257 C CA . ALA A 1 312 ? -0.670 8.121 15.967 1.00 86.94 312 ALA A CA 1
ATOM 2258 C C . ALA A 1 312 ? 0.586 8.957 15.646 1.00 86.94 312 ALA A C 1
ATOM 2260 O O . ALA A 1 312 ? 0.881 9.279 14.499 1.00 86.94 312 ALA A O 1
ATOM 2261 N N . LEU A 1 313 ? 1.308 9.304 16.714 1.00 68.69 313 LEU A N 1
ATOM 2262 C CA . LEU A 1 313 ? 2.726 9.665 16.756 1.00 68.69 313 LEU A CA 1
ATOM 2263 C C . LEU A 1 313 ? 3.246 10.841 15.903 1.00 68.69 313 LEU A C 1
ATOM 2265 O O . LEU A 1 313 ? 4.256 10.701 15.222 1.00 68.69 313 LEU A O 1
ATOM 2269 N N . ASN A 1 314 ? 2.716 12.056 16.070 1.00 58.81 314 ASN A N 1
ATOM 2270 C CA . ASN A 1 314 ? 3.414 13.254 15.552 1.00 58.81 314 ASN A CA 1
ATOM 2271 C C . ASN A 1 314 ? 4.207 14.053 16.608 1.00 58.81 314 ASN A C 1
ATOM 2273 O O . ASN A 1 314 ? 5.087 14.832 16.249 1.00 58.81 314 ASN A O 1
ATOM 2277 N N . SER A 1 315 ? 3.975 13.842 17.908 1.00 60.69 315 SER A N 1
ATOM 2278 C CA . SER A 1 315 ? 4.787 14.472 18.974 1.00 60.69 315 SER A CA 1
ATOM 2279 C C . SER A 1 315 ? 4.698 13.803 20.353 1.00 60.69 315 SER A C 1
ATOM 2281 O O . SER A 1 315 ? 5.557 14.037 21.202 1.00 60.69 315 SER A O 1
ATOM 2283 N N . CYS A 1 316 ? 3.686 12.964 20.592 1.00 59.06 316 CYS A N 1
ATOM 2284 C CA . CYS A 1 316 ? 3.294 12.564 21.947 1.00 59.06 316 CYS A CA 1
ATOM 2285 C C . CYS A 1 316 ? 3.944 11.277 22.476 1.00 59.06 316 CYS A C 1
ATOM 2287 O O . CYS A 1 316 ? 3.958 11.086 23.686 1.00 59.06 316 CYS A O 1
ATOM 2289 N N . SER A 1 317 ? 4.557 10.445 21.627 1.00 58.62 317 SER A N 1
ATOM 2290 C CA . SER A 1 317 ? 5.334 9.274 22.083 1.00 58.62 317 SER A CA 1
ATOM 2291 C C . SER A 1 317 ? 6.676 9.623 22.716 1.00 58.62 317 SER A C 1
ATOM 2293 O O . SER A 1 317 ? 7.386 8.744 23.196 1.00 58.62 317 SER A O 1
ATOM 2295 N N . GLY A 1 318 ? 7.134 10.875 22.601 1.00 57.06 318 GLY A N 1
ATOM 2296 C CA . GLY A 1 318 ? 8.529 11.223 22.898 1.00 57.06 318 GLY A CA 1
ATOM 2297 C C . GLY A 1 318 ? 9.553 10.507 21.995 1.00 57.06 318 GLY A C 1
ATOM 2298 O O . GLY A 1 318 ? 10.757 10.688 22.167 1.00 57.06 318 GLY A O 1
ATOM 2299 N N . ARG A 1 319 ? 9.096 9.724 21.005 1.00 63.44 319 ARG A N 1
ATOM 2300 C CA . ARG A 1 319 ? 9.897 8.981 20.028 1.00 63.44 319 ARG A CA 1
ATOM 2301 C C . ARG A 1 319 ? 9.691 9.640 18.668 1.00 63.44 319 ARG A C 1
ATOM 2303 O O . ARG A 1 319 ? 8.762 9.316 17.937 1.00 63.44 319 ARG A O 1
ATOM 2310 N N . GLY A 1 320 ? 10.533 10.621 18.348 1.00 64.50 320 GLY A N 1
ATOM 2311 C CA . GLY A 1 320 ? 10.352 11.549 17.218 1.00 64.50 320 GLY A CA 1
ATOM 2312 C C . GLY A 1 320 ? 10.317 10.953 15.797 1.00 64.50 320 GLY A C 1
ATOM 2313 O O . GLY A 1 320 ? 10.325 11.721 14.843 1.00 64.50 320 GLY A O 1
ATOM 2314 N N . SER A 1 321 ? 10.306 9.627 15.624 1.00 78.06 321 SER A N 1
ATOM 2315 C CA . SER A 1 321 ? 10.186 8.953 14.319 1.00 78.06 321 SER A CA 1
ATOM 2316 C C . SER A 1 321 ? 8.744 8.713 13.871 1.00 78.06 321 SER A C 1
ATOM 2318 O O . SER A 1 321 ? 8.523 8.288 12.737 1.00 78.06 321 SER A O 1
ATOM 2320 N N . GLY A 1 322 ? 7.772 8.908 14.759 1.00 83.44 322 GLY A N 1
ATOM 2321 C CA . GLY A 1 322 ? 6.387 8.556 14.475 1.00 83.44 322 GLY A CA 1
ATOM 2322 C C . GLY A 1 322 ? 6.119 7.053 14.432 1.00 83.44 322 GLY A C 1
ATOM 2323 O O . GLY A 1 322 ? 5.122 6.632 13.876 1.00 83.44 322 GLY A O 1
ATOM 2324 N N . HIS A 1 323 ? 7.018 6.228 14.967 1.00 88.94 323 HIS A N 1
ATOM 2325 C CA . HIS A 1 323 ? 6.927 4.769 14.929 1.00 88.94 323 HIS A CA 1
ATOM 2326 C C . HIS A 1 323 ? 7.376 4.175 16.264 1.00 88.94 323 HIS A C 1
ATOM 2328 O O . HIS A 1 323 ? 8.169 4.793 16.984 1.00 88.94 323 HIS A O 1
ATOM 2334 N N . VAL A 1 324 ? 6.950 2.949 16.563 1.00 86.81 324 VAL A N 1
ATOM 2335 C CA . VAL A 1 324 ? 7.396 2.243 17.769 1.00 86.81 324 VAL A CA 1
ATOM 2336 C C . VAL A 1 324 ? 8.622 1.372 17.502 1.00 86.81 324 VAL A C 1
ATOM 2338 O O . VAL A 1 324 ? 8.965 1.059 16.358 1.00 86.81 324 VAL A O 1
ATOM 2341 N N . THR A 1 325 ? 9.307 0.967 18.570 1.00 87.31 325 THR A N 1
ATOM 2342 C CA . THR A 1 325 ? 10.497 0.096 18.492 1.00 87.31 325 THR A CA 1
ATOM 2343 C C . THR A 1 325 ? 10.557 -0.944 19.613 1.00 87.31 325 THR A C 1
ATOM 2345 O O . THR A 1 325 ? 11.616 -1.523 19.847 1.00 87.31 325 THR A O 1
ATOM 2348 N N . ASN A 1 326 ? 9.460 -1.158 20.340 1.00 85.50 326 ASN A N 1
ATOM 2349 C CA . ASN A 1 326 ? 9.340 -2.085 21.475 1.00 85.50 326 ASN A CA 1
ATOM 2350 C C . ASN A 1 326 ? 8.639 -3.412 21.136 1.00 85.50 326 ASN A C 1
ATOM 2352 O O . ASN A 1 326 ? 8.915 -4.385 21.831 1.00 85.50 326 ASN A O 1
ATOM 2356 N N . ASN A 1 327 ? 7.796 -3.471 20.099 1.00 88.38 327 ASN A N 1
ATOM 2357 C CA . ASN A 1 327 ? 7.110 -4.692 19.676 1.00 88.38 327 ASN A CA 1
ATOM 2358 C C . ASN A 1 327 ? 7.109 -4.862 18.143 1.00 88.38 327 ASN A C 1
ATOM 2360 O O . ASN A 1 327 ? 6.557 -4.027 17.431 1.00 88.38 327 ASN A O 1
ATOM 2364 N N . ASP A 1 328 ? 7.721 -5.930 17.626 1.00 89.50 328 ASP A N 1
ATOM 2365 C CA . ASP A 1 328 ? 7.782 -6.232 16.190 1.00 89.50 328 ASP A CA 1
ATOM 2366 C C . ASP A 1 328 ? 6.475 -6.787 15.607 1.00 89.50 328 ASP A C 1
ATOM 2368 O O . ASP A 1 328 ? 6.381 -6.953 14.389 1.00 89.50 328 ASP A O 1
ATOM 2372 N N . ASP A 1 329 ? 5.458 -6.995 16.442 1.00 92.44 329 ASP A N 1
ATOM 2373 C CA . ASP A 1 329 ? 4.082 -7.245 16.022 1.00 92.44 329 ASP A CA 1
ATOM 2374 C C . ASP A 1 329 ? 3.292 -5.936 15.769 1.00 92.44 329 ASP A C 1
ATOM 2376 O O . ASP A 1 329 ? 2.202 -5.982 15.200 1.00 92.44 329 ASP A O 1
ATOM 2380 N N . ASP A 1 330 ? 3.793 -4.757 16.163 1.00 93.06 330 ASP A N 1
ATOM 2381 C CA . ASP A 1 330 ? 3.057 -3.493 15.983 1.00 93.06 330 ASP A CA 1
ATOM 2382 C C . ASP A 1 330 ? 2.971 -3.105 14.494 1.00 93.06 330 ASP A C 1
ATOM 2384 O O . ASP A 1 330 ? 3.974 -3.035 13.775 1.00 93.06 330 ASP A O 1
ATOM 2388 N N . VAL A 1 331 ? 1.760 -2.785 14.028 1.00 94.50 331 VAL A N 1
ATOM 2389 C CA . VAL A 1 331 ? 1.502 -2.237 12.695 1.00 94.50 331 VAL A CA 1
ATOM 2390 C C . VAL A 1 331 ? 2.423 -1.062 12.329 1.00 94.50 331 VAL A C 1
ATOM 2392 O O . VAL A 1 331 ? 2.839 -1.005 11.169 1.00 94.50 331 VAL A O 1
ATOM 2395 N N . ILE A 1 332 ? 2.813 -0.192 13.274 1.00 92.62 332 ILE A N 1
ATOM 2396 C CA . ILE A 1 332 ? 3.751 0.932 13.071 1.00 92.62 332 ILE A CA 1
ATOM 2397 C C . ILE A 1 332 ? 5.170 0.685 13.619 1.00 92.62 332 ILE A C 1
ATOM 2399 O O . ILE A 1 332 ? 5.910 1.625 13.927 1.00 92.62 332 ILE A O 1
ATOM 2403 N N . TRP A 1 333 ? 5.599 -0.573 13.705 1.00 90.88 333 TRP A N 1
ATOM 2404 C CA . TRP A 1 333 ? 6.968 -0.930 14.078 1.00 90.88 333 TRP A CA 1
ATOM 2405 C C . TRP A 1 333 ? 8.032 -0.354 13.127 1.00 90.88 333 TRP A C 1
ATOM 2407 O O . TRP A 1 333 ? 7.946 -0.442 11.901 1.00 90.88 333 TRP A O 1
ATOM 2417 N N . SER A 1 334 ? 9.114 0.158 13.716 1.00 89.44 334 SER A N 1
ATOM 2418 C CA . SER A 1 334 ? 10.331 0.627 13.031 1.00 89.44 334 SER A CA 1
ATOM 2419 C C . SER A 1 334 ? 11.632 0.163 13.696 1.00 89.44 334 SER A C 1
ATOM 2421 O O . SER A 1 334 ? 12.720 0.630 13.348 1.00 89.44 334 SER A O 1
ATOM 2423 N N . GLY A 1 335 ? 11.539 -0.719 14.692 1.00 85.38 335 GLY A N 1
ATOM 2424 C CA . GLY A 1 335 ? 12.687 -1.144 15.481 1.00 85.38 335 GLY A CA 1
ATOM 2425 C C . GLY A 1 335 ? 13.670 -2.055 14.729 1.00 85.38 335 GLY A C 1
ATOM 2426 O O . GLY A 1 335 ? 13.451 -2.449 13.577 1.00 85.38 335 GLY A O 1
ATOM 2427 N N . PRO A 1 336 ? 14.796 -2.405 15.378 1.00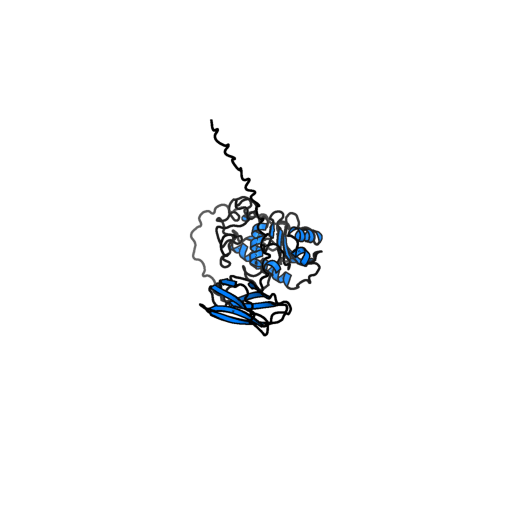 76.81 336 PRO A N 1
ATOM 2428 C CA . PRO A 1 336 ? 15.808 -3.269 14.789 1.00 76.81 336 PRO A CA 1
ATOM 2429 C C . PRO A 1 336 ? 15.258 -4.692 14.640 1.00 76.81 336 PRO A C 1
ATOM 2431 O O . PRO A 1 336 ? 15.142 -5.426 15.612 1.00 76.81 336 PRO A O 1
ATOM 2434 N N . GLY A 1 337 ? 14.928 -5.103 13.419 1.00 78.31 337 GLY A N 1
ATOM 2435 C CA . GLY A 1 337 ? 14.370 -6.430 13.174 1.00 78.31 337 GLY A CA 1
ATOM 2436 C C . GLY A 1 337 ? 13.487 -6.466 11.940 1.00 78.31 337 GLY A C 1
ATOM 2437 O O . GLY A 1 337 ? 13.483 -5.540 11.129 1.00 78.31 337 GLY A O 1
ATOM 2438 N N . PHE A 1 338 ? 12.750 -7.561 11.790 1.00 78.00 338 PHE A N 1
ATOM 2439 C CA . PHE A 1 338 ? 11.703 -7.673 10.785 1.00 78.00 338 PHE A CA 1
ATOM 2440 C C . PHE A 1 338 ? 10.367 -7.687 11.501 1.00 78.00 338 PHE A C 1
ATOM 2442 O O . PHE A 1 338 ? 10.213 -8.458 12.437 1.00 78.00 338 PHE A O 1
ATOM 2449 N N . LEU A 1 339 ? 9.419 -6.908 10.997 1.00 83.56 339 LEU A N 1
ATOM 2450 C CA . LEU A 1 339 ? 8.029 -6.969 11.419 1.00 83.56 339 LEU A CA 1
ATOM 2451 C C . LEU A 1 339 ? 7.496 -8.412 11.344 1.00 83.56 339 LEU A C 1
ATOM 2453 O O . LEU A 1 339 ? 7.683 -9.096 10.321 1.00 83.56 339 LEU A O 1
ATOM 2457 N N . ASP A 1 340 ? 6.809 -8.889 12.378 1.00 87.94 340 ASP A N 1
ATOM 2458 C CA . ASP A 1 340 ? 6.095 -10.155 12.314 1.00 87.94 340 ASP A CA 1
ATOM 2459 C C . ASP A 1 340 ? 4.718 -9.989 11.663 1.00 87.94 340 ASP A C 1
ATOM 2461 O O . ASP A 1 340 ? 3.669 -9.929 12.297 1.00 87.94 340 ASP A O 1
ATOM 2465 N N . PHE A 1 341 ? 4.722 -10.041 10.330 1.00 87.44 341 PHE A N 1
ATOM 2466 C CA . PHE A 1 341 ? 3.516 -10.096 9.500 1.00 87.44 341 PHE A CA 1
ATOM 2467 C C . PHE A 1 341 ? 2.501 -11.197 9.873 1.00 87.44 341 PHE A C 1
ATOM 2469 O O . PHE A 1 341 ? 1.413 -11.215 9.312 1.00 87.44 341 PHE A O 1
ATOM 2476 N N . SER A 1 342 ? 2.816 -12.137 10.763 1.00 87.88 342 SER A N 1
ATOM 2477 C CA . SER A 1 342 ? 1.868 -13.171 11.195 1.00 87.88 342 SER A CA 1
ATOM 2478 C C . SER A 1 342 ? 0.969 -12.700 12.344 1.00 87.88 342 SER A C 1
ATOM 2480 O O . SER A 1 342 ? -0.137 -13.218 12.472 1.00 87.88 342 SER A O 1
ATOM 2482 N N . ASN A 1 343 ? 1.412 -11.715 13.138 1.00 91.62 343 ASN A N 1
ATOM 2483 C CA . ASN A 1 343 ? 0.759 -11.307 14.390 1.00 91.62 343 ASN A CA 1
ATOM 2484 C C . ASN A 1 343 ? 0.470 -9.799 14.464 1.00 91.62 343 ASN A C 1
ATOM 2486 O O . ASN A 1 343 ? 0.313 -9.265 15.557 1.00 91.62 343 ASN A O 1
ATOM 2490 N N . ILE A 1 344 ? 0.374 -9.115 13.318 1.00 94.88 344 ILE A N 1
ATOM 2491 C CA . ILE A 1 344 ? 0.205 -7.655 13.277 1.00 94.88 344 ILE A CA 1
ATOM 2492 C C . ILE A 1 344 ? -0.966 -7.179 14.153 1.00 94.88 344 ILE A C 1
ATOM 2494 O O . ILE A 1 344 ? -2.114 -7.593 13.945 1.00 94.88 344 ILE A O 1
ATOM 2498 N N . THR A 1 345 ? -0.673 -6.272 15.085 1.00 94.69 345 THR A N 1
ATOM 2499 C CA . THR A 1 345 ? -1.579 -5.760 16.127 1.00 94.69 345 THR A CA 1
ATOM 2500 C C . THR A 1 345 ? -1.502 -4.227 16.247 1.00 94.69 345 THR A C 1
ATOM 2502 O O . THR A 1 345 ? -0.580 -3.608 15.721 1.00 94.69 345 THR A O 1
ATOM 2505 N N . LEU A 1 346 ? -2.500 -3.616 16.902 1.00 91.00 346 LEU A N 1
ATOM 2506 C CA . LEU A 1 346 ? -2.463 -2.217 17.383 1.00 91.00 346 LEU A CA 1
ATOM 2507 C C . LEU A 1 346 ? -1.806 -2.080 18.772 1.00 91.00 346 LEU A C 1
ATOM 2509 O O . LEU A 1 346 ? -1.795 -0.991 19.334 1.00 91.00 346 LEU A O 1
ATOM 2513 N N . ASP A 1 347 ? -1.395 -3.212 19.348 1.00 82.44 347 ASP A N 1
ATOM 2514 C CA . ASP A 1 347 ? -0.833 -3.394 20.693 1.00 82.44 347 ASP A CA 1
ATOM 2515 C C . ASP A 1 347 ? -1.507 -2.550 21.808 1.00 82.44 347 ASP A C 1
ATOM 2517 O O . ASP A 1 347 ? -0.889 -1.680 22.438 1.00 82.44 347 ASP A O 1
ATOM 2521 N N . PRO A 1 348 ? -2.808 -2.789 22.088 1.00 77.00 348 PRO A N 1
ATOM 2522 C CA . PRO A 1 348 ? -3.569 -1.966 23.024 1.00 77.00 348 PRO A CA 1
ATOM 2523 C C . PRO A 1 348 ? -2.922 -1.867 24.411 1.00 77.00 348 PRO A C 1
ATOM 2525 O O . PRO A 1 348 ? -2.629 -2.879 25.051 1.00 77.00 348 PRO A O 1
ATOM 2528 N N . GLY A 1 349 ? -2.759 -0.637 24.908 1.00 68.31 349 GLY A N 1
ATOM 2529 C CA . GLY A 1 349 ? -2.246 -0.367 26.256 1.00 68.31 349 GLY A CA 1
ATOM 2530 C C . GLY A 1 349 ? -0.749 -0.634 26.459 1.00 68.31 349 GLY A C 1
ATOM 2531 O O . GLY A 1 349 ? -0.265 -0.504 27.585 1.00 68.31 349 GLY A O 1
ATOM 2532 N N . ARG A 1 350 ? -0.012 -1.006 25.407 1.00 70.88 350 ARG A N 1
ATOM 2533 C CA . ARG A 1 350 ? 1.458 -1.084 25.427 1.00 70.88 350 ARG A CA 1
ATOM 2534 C C . ARG A 1 350 ? 2.127 0.044 24.658 1.00 70.88 350 ARG A C 1
ATOM 2536 O O . ARG A 1 350 ? 3.252 0.404 25.004 1.00 70.88 350 ARG A O 1
ATOM 2543 N N . ASP A 1 351 ? 1.424 0.601 23.680 1.00 64.62 351 ASP A N 1
ATOM 2544 C CA . ASP A 1 351 ? 1.958 1.624 22.796 1.00 64.62 351 ASP A CA 1
ATOM 2545 C C . ASP A 1 351 ? 1.397 3.012 23.084 1.00 64.62 351 ASP A C 1
ATOM 2547 O O . ASP A 1 351 ? 0.373 3.193 23.738 1.00 64.62 351 ASP A O 1
ATOM 2551 N N . ASP A 1 352 ? 2.084 4.021 22.558 1.00 70.19 352 ASP A N 1
ATOM 2552 C CA . ASP A 1 352 ? 1.824 5.427 22.851 1.00 70.19 352 ASP A CA 1
ATOM 2553 C C . ASP A 1 352 ? 0.558 5.981 22.159 1.00 70.19 352 ASP A C 1
ATOM 2555 O O . ASP A 1 352 ? 0.227 7.155 22.337 1.00 70.19 352 ASP A O 1
ATOM 2559 N N . TYR A 1 353 ? -0.166 5.179 21.368 1.00 81.94 353 TYR A N 1
ATOM 2560 C CA . TYR A 1 353 ? -1.187 5.699 20.452 1.00 81.94 353 TYR A CA 1
ATOM 2561 C C . TYR A 1 353 ? -2.552 4.996 20.463 1.00 81.94 353 TYR A C 1
ATOM 2563 O O . TYR A 1 353 ? -3.479 5.595 19.932 1.00 81.94 353 TYR A O 1
ATOM 2571 N N . TYR A 1 354 ? -2.728 3.797 21.035 1.00 85.19 354 TYR A N 1
ATOM 2572 C CA . TYR A 1 354 ? -4.054 3.163 21.150 1.00 85.19 354 TYR A CA 1
ATOM 2573 C C . TYR A 1 354 ? -4.363 2.710 22.575 1.00 85.19 354 TYR A C 1
ATOM 2575 O O . TYR A 1 354 ? -3.692 1.834 23.127 1.00 85.19 354 TYR A O 1
ATOM 2583 N N . ASN A 1 355 ? -5.423 3.282 23.151 1.00 83.56 355 ASN A N 1
ATOM 2584 C CA . ASN A 1 355 ? -5.788 3.107 24.556 1.00 83.56 355 ASN A CA 1
ATOM 2585 C C . ASN A 1 355 ? -4.599 3.398 25.497 1.00 83.56 355 ASN A C 1
ATOM 2587 O O . ASN A 1 355 ? -4.366 2.687 26.475 1.00 83.56 355 ASN A O 1
ATOM 2591 N N . SER A 1 356 ? -3.808 4.413 25.146 1.00 78.31 356 SER A N 1
ATOM 2592 C CA . SER A 1 356 ? -2.581 4.807 25.839 1.00 78.31 356 SER A CA 1
ATOM 2593 C C . SER A 1 356 ? -2.841 5.861 26.914 1.00 78.31 356 SER A C 1
ATOM 2595 O O . SER A 1 356 ? -2.025 6.048 27.815 1.00 78.31 356 SER A O 1
ATOM 2597 N N . GLY A 1 357 ? -3.967 6.582 26.816 1.00 76.81 357 GLY A N 1
ATOM 2598 C CA . GLY A 1 357 ? -4.242 7.746 27.661 1.00 76.81 357 GLY A CA 1
ATOM 2599 C C . GLY A 1 357 ? -3.302 8.933 27.403 1.00 76.81 357 GLY A C 1
ATOM 2600 O O . GLY A 1 357 ? -3.335 9.909 28.153 1.00 76.81 357 GLY A O 1
ATOM 2601 N N . LEU A 1 358 ? -2.467 8.865 26.358 1.00 73.19 358 LEU A N 1
ATOM 2602 C CA . LEU A 1 358 ? -1.590 9.950 25.929 1.00 73.19 358 LEU A CA 1
ATOM 2603 C C . LEU A 1 358 ? -2.305 10.880 24.936 1.00 73.19 358 LEU A C 1
ATOM 2605 O O . LEU A 1 358 ? -3.408 10.620 24.449 1.00 73.19 358 LEU A O 1
ATOM 2609 N N . CYS A 1 359 ? -1.668 12.008 24.632 1.00 65.69 359 CYS A N 1
ATOM 2610 C CA . CYS A 1 359 ? -2.184 12.978 23.675 1.00 65.69 359 CYS A CA 1
ATOM 2611 C C . CYS A 1 359 ? -2.319 12.351 22.273 1.00 65.69 359 CYS A C 1
ATOM 2613 O O . CYS A 1 359 ? -1.335 11.883 21.704 1.00 65.69 359 CYS A O 1
ATOM 2615 N N . GLY A 1 360 ? -3.528 12.387 21.705 1.00 73.62 360 GLY A N 1
ATOM 2616 C CA . GLY A 1 360 ? -3.793 11.866 20.359 1.00 73.62 360 GLY A CA 1
ATOM 2617 C C . GLY A 1 360 ? -4.074 10.365 20.293 1.00 73.62 360 GLY A C 1
ATOM 2618 O O . GLY A 1 360 ? -3.876 9.773 19.236 1.00 73.62 360 GLY A O 1
ATOM 2619 N N . ASP A 1 361 ? -4.536 9.758 21.393 1.00 85.31 361 ASP A N 1
ATOM 2620 C CA . ASP A 1 361 ? -4.983 8.364 21.410 1.00 85.31 361 ASP A CA 1
ATOM 2621 C C . ASP A 1 361 ? -6.003 8.110 20.296 1.00 85.31 361 ASP A C 1
ATOM 2623 O O . ASP A 1 361 ? -7.102 8.686 20.284 1.00 85.31 361 ASP A O 1
ATOM 2627 N N . ILE A 1 362 ? -5.630 7.237 19.359 1.00 90.12 362 ILE A N 1
ATOM 2628 C CA . ILE A 1 362 ? -6.427 6.964 18.179 1.00 90.12 362 ILE A CA 1
ATOM 2629 C C . ILE A 1 362 ? -7.777 6.389 18.575 1.00 90.12 362 ILE A C 1
ATOM 2631 O O . ILE A 1 362 ? -8.689 6.552 17.785 1.00 90.12 362 ILE A O 1
ATOM 2635 N N . ILE A 1 363 ? -7.980 5.813 19.772 1.00 90.31 363 ILE A N 1
ATOM 2636 C CA . ILE A 1 363 ? -9.311 5.373 20.238 1.00 90.31 363 ILE A CA 1
ATOM 2637 C C . ILE A 1 363 ? -10.348 6.507 20.211 1.00 90.31 363 ILE A C 1
ATOM 2639 O O . ILE A 1 363 ? -11.528 6.262 19.968 1.00 90.31 363 ILE A O 1
ATOM 2643 N N . ASN A 1 364 ? -9.898 7.754 20.378 1.00 89.31 364 ASN A N 1
ATOM 2644 C CA . ASN A 1 364 ? -10.736 8.951 20.372 1.00 89.31 364 ASN A CA 1
ATOM 2645 C C . ASN A 1 364 ? -10.935 9.534 18.967 1.00 89.31 364 ASN A C 1
ATOM 2647 O O . ASN A 1 364 ? -11.512 10.613 18.812 1.00 89.31 364 ASN A O 1
ATOM 2651 N N . SER A 1 365 ? -10.448 8.854 17.928 1.00 90.25 365 SER A N 1
ATOM 2652 C CA . SER A 1 365 ? -10.578 9.332 16.562 1.00 90.25 365 SER A CA 1
ATOM 2653 C C . SER A 1 365 ? -12.046 9.412 16.142 1.00 90.25 365 SER A C 1
ATOM 2655 O O . SER A 1 365 ? -12.794 8.434 16.187 1.00 90.25 365 SER A O 1
ATOM 2657 N N . ARG A 1 366 ? -12.462 10.581 15.648 1.00 91.25 366 ARG A N 1
ATOM 2658 C CA . ARG A 1 366 ? -13.827 10.809 15.134 1.00 91.25 366 ARG A CA 1
ATOM 2659 C C . ARG A 1 366 ? -14.179 9.949 13.914 1.00 91.25 366 ARG A C 1
ATOM 2661 O O . ARG A 1 366 ? -15.351 9.791 13.574 1.00 91.25 366 ARG A O 1
ATOM 2668 N N . TYR A 1 367 ? -13.162 9.377 13.276 1.00 93.31 367 TYR A N 1
ATOM 2669 C CA . TYR A 1 367 ? -13.269 8.572 12.067 1.00 93.31 367 TYR A CA 1
ATOM 2670 C C . TYR A 1 367 ? -13.565 7.086 12.331 1.00 93.31 367 TYR A C 1
ATOM 2672 O O . TYR A 1 367 ? -13.551 6.299 11.388 1.00 93.31 367 TYR A O 1
ATOM 2680 N N . TRP A 1 368 ? -13.832 6.670 13.573 1.00 93.12 368 TRP A N 1
ATOM 2681 C CA . TRP A 1 368 ? -14.284 5.307 13.879 1.00 93.12 368 TRP A CA 1
ATOM 2682 C C . TRP A 1 368 ? -15.777 5.120 13.655 1.00 93.12 368 TRP A C 1
ATOM 2684 O O . TRP A 1 368 ? -16.578 5.957 14.047 1.00 93.12 368 TRP A O 1
ATOM 2694 N N . THR A 1 369 ? -16.195 3.977 13.125 1.00 92.19 369 THR A N 1
ATOM 2695 C CA . THR A 1 369 ? -17.606 3.562 13.083 1.00 92.19 369 THR A CA 1
ATOM 2696 C C . THR A 1 369 ? -17.742 2.133 13.585 1.00 92.19 369 THR A C 1
ATOM 2698 O O . THR A 1 369 ? -16.809 1.342 13.431 1.00 92.19 369 THR A O 1
ATOM 2701 N N . LYS A 1 370 ? -18.881 1.764 14.178 1.00 88.94 370 LYS A N 1
ATOM 2702 C CA . LYS A 1 370 ? -19.107 0.366 14.557 1.00 88.94 370 LYS A CA 1
ATOM 2703 C C . LYS A 1 370 ? -19.324 -0.475 13.307 1.00 88.94 370 LYS A C 1
ATOM 2705 O O . LYS A 1 370 ? -19.909 -0.025 12.325 1.00 88.94 370 LYS A O 1
ATOM 2710 N N . THR A 1 371 ? -18.904 -1.732 13.363 1.00 81.94 371 THR A N 1
ATOM 2711 C CA . THR A 1 371 ? -19.202 -2.724 12.315 1.00 81.94 371 THR A CA 1
ATOM 2712 C C . THR A 1 371 ? -20.699 -2.943 12.096 1.00 81.94 371 THR A C 1
ATOM 2714 O O . THR A 1 371 ? -21.110 -3.267 10.985 1.00 81.94 371 THR A O 1
ATOM 2717 N N . SER A 1 372 ? -21.507 -2.747 13.140 1.00 76.81 372 SER A N 1
ATOM 2718 C CA . SER A 1 372 ? -22.965 -2.868 13.114 1.00 76.81 372 SER A CA 1
ATOM 2719 C C . SER A 1 372 ? -23.688 -1.638 12.572 1.00 76.81 372 SER A C 1
ATOM 2721 O O . SER A 1 372 ? -24.899 -1.704 12.366 1.00 76.81 372 SER A O 1
ATOM 2723 N N . ASP A 1 373 ? -22.999 -0.504 12.424 1.00 74.19 373 ASP A N 1
ATOM 2724 C CA . ASP A 1 373 ? -23.660 0.710 11.965 1.00 74.19 373 ASP A CA 1
ATOM 2725 C C . ASP A 1 373 ? -24.078 0.503 10.504 1.00 74.19 373 ASP A C 1
ATOM 2727 O O . ASP A 1 373 ? -23.249 0.097 9.678 1.00 74.19 373 ASP A O 1
ATOM 2731 N N . PRO A 1 374 ? -25.357 0.744 10.161 1.00 59.94 374 PRO A N 1
ATOM 2732 C CA . PRO A 1 374 ? -25.769 0.707 8.773 1.00 59.94 374 PRO A CA 1
ATOM 2733 C C . PRO A 1 374 ? -24.917 1.719 8.017 1.00 59.94 374 PRO A C 1
ATOM 2735 O O . PRO A 1 374 ? -24.659 2.815 8.514 1.00 59.94 374 PRO A O 1
ATOM 2738 N N . ALA A 1 375 ? -24.459 1.329 6.833 1.00 57.41 375 ALA A N 1
ATOM 2739 C CA . ALA A 1 375 ? -23.739 2.229 5.955 1.00 57.41 375 ALA A CA 1
ATOM 2740 C C . ALA A 1 375 ? -24.611 3.462 5.685 1.00 57.41 375 ALA A C 1
ATOM 2742 O O . ALA A 1 375 ? -25.618 3.365 4.984 1.00 57.41 375 ALA A O 1
ATOM 2743 N N . SER A 1 376 ? -24.250 4.565 6.333 1.00 49.44 376 SER A N 1
ATOM 2744 C CA . SER A 1 376 ? -24.892 5.871 6.218 1.00 49.44 376 SER A CA 1
ATOM 2745 C C . SER A 1 376 ? -24.662 6.485 4.854 1.00 49.44 376 SER A C 1
ATOM 2747 O O . SER A 1 376 ? -23.502 6.360 4.388 1.00 49.44 376 SER A O 1
#

Organism: NCBI:txid1162706

Radius of gyration: 29.13 Å; chains: 1; bounding box: 122×64×66 Å

Foldseek 3Di:
DDDDDDDDDDPDDPPPPPDDDPPDDPPDPAQKAKDWLAQEAEAQAWIKIKIFGVALCWAKKFKWKDDPPDTHTDDIDIAHSRRIDIDTHHRHDFAKIKIWMWGPDDDPDHIHIYDIRIHGYHYDDPPPPPDDDDPDDDDDDDDDDDDDDDDDDDDPDDDDLFQAEAAEEEAEQPGDDDPCQQVLVQLLQVQLLQQCLVFDDLRKGFHAADDPQGGDYYYWYFDHHLVCQQADDPVVVVVRCVVGDPDDDQRYAYEYEYCHAHPDDDQKAFDQRVTYIYGNCVNSVQRGDNPDHPPHRVNLVVNLRVLVNLQQDCPWQVPNPSADAPDLLESRHDHPDHRPSVRNHVPACPGRADVVPIPRNSSPRSRIDRPPDRND